Protein AF-A0A3D3AE43-F1 (afdb_monomer_lite)

Sequence (207 aa):
NKINQKSLEKYIFAGTAAGAISSILVGWLIFEKIKGFEGISEQIFQGSIMIFISMLLLYNIVIIQKQNKYSDNNAENNNIDYKLTSASLFLVPFLTVFREGMEIILFLLPIVYKSPFNVIIGALGGILISILIILLVYKTTIKLSINLLFSLLTLFLIIIGAIMFGEGIMKLLSPETSSLKTAGAMAYGIPLTFLFLKRETKKYIKN

pLDDT: mean 81.52, std 14.12, range [43.19, 96.19]

Structure (mmCIF, N/CA/C/O backbone):
data_AF-A0A3D3AE43-F1
#
_entry.id   AF-A0A3D3AE43-F1
#
loop_
_atom_site.group_PDB
_atom_site.id
_atom_site.type_symbol
_atom_site.label_atom_id
_atom_site.label_alt_id
_atom_site.label_comp_id
_atom_site.label_asym_id
_atom_site.label_entity_id
_atom_site.label_seq_id
_atom_site.pdbx_PDB_ins_code
_atom_site.Cartn_x
_atom_site.Cartn_y
_atom_site.Cartn_z
_atom_site.occupancy
_atom_site.B_iso_or_equiv
_atom_site.auth_seq_id
_atom_site.auth_comp_id
_atom_site.auth_asym_id
_atom_site.auth_atom_id
_atom_site.pdbx_PDB_model_num
ATOM 1 N N . ASN A 1 1 ? -27.824 -12.286 26.373 1.00 46.16 1 ASN A N 1
ATOM 2 C CA . ASN A 1 1 ? -27.813 -11.540 25.094 1.00 46.16 1 ASN A CA 1
ATOM 3 C C . ASN A 1 1 ? -26.587 -11.854 24.200 1.00 46.16 1 ASN A C 1
ATOM 5 O O . ASN A 1 1 ? -26.053 -10.956 23.571 1.00 46.16 1 ASN A O 1
ATOM 9 N N . LYS A 1 2 ? -26.126 -13.120 24.105 1.00 43.19 2 LYS A N 1
ATOM 10 C CA . LYS A 1 2 ? -24.961 -13.526 23.272 1.00 43.19 2 LYS A CA 1
ATOM 11 C C . LYS A 1 2 ? -25.339 -14.017 21.860 1.00 43.19 2 LYS A C 1
ATOM 13 O O . LYS A 1 2 ? -24.503 -14.046 20.967 1.00 43.19 2 LYS A O 1
ATOM 18 N N . ILE A 1 3 ? -26.605 -14.387 21.650 1.00 47.06 3 ILE A N 1
ATOM 19 C CA . ILE A 1 3 ? -27.105 -14.960 20.386 1.00 47.06 3 ILE A CA 1
ATOM 20 C C . ILE A 1 3 ? -27.217 -13.879 19.291 1.00 47.06 3 ILE A C 1
ATOM 22 O O . ILE A 1 3 ? -26.972 -14.162 18.124 1.00 47.06 3 ILE A O 1
ATOM 26 N N . ASN A 1 4 ? -27.479 -12.623 19.677 1.00 55.56 4 ASN A N 1
ATOM 27 C CA . ASN A 1 4 ? -27.596 -11.487 18.754 1.00 55.56 4 ASN A CA 1
ATOM 28 C C . ASN A 1 4 ? -26.238 -10.870 18.352 1.00 55.56 4 ASN A C 1
ATOM 30 O O . ASN A 1 4 ? -26.159 -10.140 17.378 1.00 55.56 4 ASN A O 1
ATOM 34 N N . GLN A 1 5 ? -25.152 -11.161 19.081 1.00 58.50 5 GLN A N 1
ATOM 35 C CA . GLN A 1 5 ? -23.798 -10.712 18.712 1.00 58.50 5 GLN A CA 1
ATOM 36 C C . GLN A 1 5 ? -23.188 -11.620 17.634 1.00 58.50 5 GLN A C 1
ATOM 38 O O . GLN A 1 5 ? -22.665 -11.125 16.640 1.00 58.50 5 GLN A O 1
ATOM 43 N N . LYS A 1 6 ? -23.377 -12.944 17.750 1.00 61.72 6 LYS A N 1
ATOM 44 C CA . LYS A 1 6 ? -22.943 -13.913 16.727 1.00 61.72 6 LYS A CA 1
ATOM 45 C C . LYS A 1 6 ? -23.597 -13.700 15.356 1.00 61.72 6 LYS A C 1
ATOM 47 O O . LYS A 1 6 ? -22.968 -13.957 14.332 1.00 61.72 6 LYS A O 1
ATOM 52 N N . SER A 1 7 ? -24.857 -13.260 15.311 1.00 63.34 7 SER A N 1
ATOM 53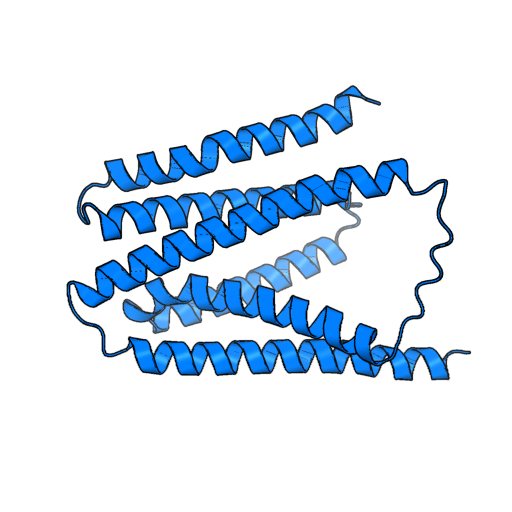 C CA . SER A 1 7 ? -25.542 -12.972 14.042 1.00 63.34 7 SER A CA 1
ATOM 54 C C . SER A 1 7 ? -24.962 -11.736 13.349 1.00 63.34 7 SER A C 1
ATOM 56 O O . SER A 1 7 ? -24.857 -11.725 12.125 1.00 63.34 7 SER A O 1
ATOM 58 N N . LEU A 1 8 ? -24.531 -10.730 14.117 1.00 71.62 8 LEU A N 1
ATOM 59 C CA . LEU A 1 8 ? -23.904 -9.508 13.611 1.00 71.62 8 LEU A CA 1
ATOM 60 C C . LEU A 1 8 ? -22.453 -9.746 13.160 1.00 71.62 8 LEU A C 1
ATOM 62 O O . LEU A 1 8 ? -22.056 -9.253 12.106 1.00 71.62 8 LEU A O 1
ATOM 66 N N . GLU A 1 9 ? -21.698 -10.581 13.881 1.00 81.38 9 GLU A N 1
ATOM 67 C CA . GLU A 1 9 ? -20.343 -11.018 13.497 1.00 81.38 9 GLU A CA 1
ATOM 68 C C . GLU A 1 9 ? -20.311 -11.713 12.128 1.00 81.38 9 GLU A C 1
ATOM 70 O O . GLU A 1 9 ? -19.365 -11.537 11.358 1.00 81.38 9 GLU A O 1
ATOM 75 N N . LYS A 1 10 ? -21.372 -12.454 11.778 1.00 86.00 10 LYS A N 1
ATOM 76 C CA . LYS A 1 10 ? -21.485 -13.114 10.470 1.00 86.00 10 LYS A CA 1
ATOM 77 C C . LYS A 1 10 ? -21.447 -12.115 9.311 1.00 86.00 10 LYS A C 1
ATOM 79 O O . LYS A 1 10 ? -20.844 -12.423 8.287 1.00 86.00 10 LYS A O 1
ATOM 84 N N . TYR A 1 11 ? -22.049 -10.932 9.460 1.00 86.88 11 TYR A N 1
ATOM 85 C CA . TYR A 1 11 ? -22.024 -9.895 8.419 1.00 86.88 11 TYR A CA 1
ATOM 86 C C . TYR A 1 11 ? -20.632 -9.293 8.248 1.00 86.88 11 TYR A C 1
ATOM 88 O O . TYR A 1 11 ? -20.224 -9.032 7.118 1.00 86.88 11 TYR A O 1
ATOM 96 N N . ILE A 1 12 ? -19.883 -9.152 9.344 1.00 89.50 12 ILE A N 1
ATOM 97 C CA . ILE A 1 12 ? -18.497 -8.682 9.304 1.00 89.50 12 ILE A CA 1
ATOM 98 C C . ILE A 1 12 ? -17.630 -9.697 8.556 1.00 89.50 12 ILE A C 1
ATOM 100 O O . ILE A 1 12 ? -16.937 -9.336 7.608 1.00 89.50 12 ILE A O 1
ATOM 104 N N . PHE A 1 13 ? -17.713 -10.980 8.928 1.00 91.62 13 PHE A N 1
ATOM 105 C CA . PHE A 1 13 ? -16.945 -12.037 8.268 1.00 91.62 13 PHE A CA 1
ATOM 106 C C . PHE A 1 13 ? -17.332 -12.199 6.793 1.00 91.62 13 PHE A C 1
ATOM 108 O O . PHE A 1 13 ? -16.461 -12.344 5.937 1.00 91.62 13 PHE A O 1
ATOM 115 N N . ALA A 1 14 ? -18.629 -12.118 6.481 1.00 93.06 14 ALA A N 1
ATOM 116 C CA . ALA A 1 14 ? -19.115 -12.147 5.107 1.00 93.06 14 ALA A CA 1
ATOM 117 C C . ALA A 1 14 ? -18.585 -10.962 4.286 1.00 93.06 14 ALA A C 1
ATOM 119 O O . ALA A 1 14 ? -18.158 -11.166 3.153 1.00 93.06 14 ALA A O 1
ATOM 120 N N . GLY A 1 15 ? -18.563 -9.750 4.853 1.00 92.31 15 GLY A N 1
ATOM 121 C CA . GLY A 1 15 ? -18.003 -8.562 4.205 1.00 92.31 15 GLY A CA 1
ATOM 122 C C . GLY A 1 15 ? -16.511 -8.715 3.921 1.00 92.31 15 GLY A C 1
ATOM 123 O O . GLY A 1 15 ? -16.078 -8.523 2.787 1.00 92.31 15 GLY A O 1
ATOM 124 N N . THR A 1 16 ? -15.739 -9.153 4.918 1.00 94.44 16 THR A N 1
ATOM 125 C CA . THR A 1 16 ? -14.302 -9.439 4.785 1.00 94.44 16 THR A CA 1
ATOM 126 C C . THR A 1 16 ? -14.026 -10.469 3.689 1.00 94.44 16 THR A C 1
ATOM 128 O O . THR A 1 16 ? -13.212 -10.220 2.800 1.00 94.44 16 THR A O 1
ATOM 131 N N . ALA A 1 17 ? -14.718 -11.613 3.713 1.00 94.88 17 ALA A N 1
ATOM 132 C CA . ALA A 1 17 ? -14.530 -12.673 2.724 1.00 94.88 17 ALA A CA 1
ATOM 133 C C . ALA A 1 17 ? -14.915 -12.208 1.312 1.00 94.88 17 ALA A C 1
ATOM 135 O O . ALA A 1 17 ? -14.168 -12.438 0.361 1.00 94.88 17 ALA A O 1
ATOM 136 N N . ALA A 1 18 ? -16.041 -11.500 1.176 1.00 96.00 18 ALA A N 1
ATOM 137 C CA . ALA A 1 18 ? -16.478 -10.948 -0.100 1.00 96.00 18 ALA A CA 1
ATOM 138 C C . ALA A 1 18 ? -15.476 -9.927 -0.661 1.00 96.00 18 ALA A C 1
ATOM 140 O O . ALA A 1 18 ? -15.207 -9.960 -1.857 1.00 96.00 18 ALA A O 1
ATOM 141 N N . GLY A 1 19 ? -14.893 -9.066 0.183 1.00 95.75 19 GLY A N 1
ATOM 142 C CA . GLY A 1 19 ? -13.885 -8.079 -0.223 1.00 95.75 19 GLY A CA 1
ATOM 143 C C . GLY A 1 19 ? -12.566 -8.721 -0.665 1.00 95.75 19 GLY A C 1
ATOM 144 O O . GLY A 1 19 ? -11.953 -8.301 -1.648 1.00 95.75 19 GLY A O 1
ATOM 145 N N . ALA A 1 20 ? -12.145 -9.786 0.020 1.00 95.19 20 ALA A N 1
ATOM 146 C CA . ALA A 1 20 ? -10.958 -10.546 -0.362 1.00 95.19 20 ALA A CA 1
ATOM 147 C C . ALA A 1 20 ? -11.158 -11.247 -1.717 1.00 95.19 20 ALA A C 1
ATOM 149 O O . ALA A 1 20 ? -10.328 -11.120 -2.612 1.00 95.19 20 ALA A O 1
ATOM 150 N N . ILE A 1 21 ? -12.292 -11.927 -1.907 1.00 96.19 21 ILE A N 1
ATOM 151 C CA . ILE A 1 21 ? -12.601 -12.609 -3.171 1.00 96.19 21 ILE A CA 1
ATOM 152 C C . ILE A 1 21 ? -12.734 -11.597 -4.315 1.00 96.19 21 ILE A C 1
ATOM 154 O O . ILE A 1 21 ? -12.163 -11.804 -5.384 1.00 96.19 21 ILE A O 1
ATOM 158 N N . SER A 1 22 ? -13.451 -10.490 -4.102 1.00 95.88 22 SER A N 1
ATOM 159 C CA . SER A 1 22 ? -13.658 -9.482 -5.145 1.00 95.88 22 SER A CA 1
ATOM 160 C C . SER A 1 22 ? -12.357 -8.798 -5.559 1.00 95.88 22 SER A C 1
ATOM 162 O O . SER A 1 22 ? -12.147 -8.603 -6.754 1.00 95.88 22 SER A O 1
ATOM 164 N N . SER A 1 23 ? -11.459 -8.486 -4.619 1.00 95.38 23 SER A N 1
ATOM 165 C CA . SER A 1 23 ? -10.152 -7.907 -4.959 1.00 95.38 23 SER A CA 1
ATOM 166 C C . SER A 1 23 ? -9.319 -8.868 -5.809 1.00 95.38 23 SER A C 1
ATOM 168 O O . SER A 1 23 ? -8.836 -8.461 -6.862 1.00 95.38 23 SER A O 1
ATOM 170 N N . ILE A 1 24 ? -9.238 -10.154 -5.445 1.00 92.50 24 ILE A N 1
ATOM 171 C CA . ILE A 1 24 ? -8.529 -11.176 -6.238 1.00 92.50 24 ILE A CA 1
ATOM 172 C C . ILE A 1 24 ? -9.122 -11.297 -7.647 1.00 92.50 24 ILE A C 1
ATOM 174 O O . ILE A 1 24 ? -8.374 -11.307 -8.625 1.00 92.50 24 ILE A O 1
ATOM 178 N N . LEU A 1 25 ? -10.452 -11.354 -7.766 1.00 94.88 25 LEU A N 1
ATOM 179 C CA . LEU A 1 25 ? -11.133 -11.435 -9.061 1.00 94.88 25 LEU A CA 1
ATOM 180 C C . LEU A 1 25 ? -10.818 -10.225 -9.944 1.00 94.88 25 LEU A C 1
ATOM 182 O O . LEU A 1 25 ? -10.463 -10.388 -11.110 1.00 94.88 25 LEU A O 1
ATOM 186 N N . VAL A 1 26 ? -10.904 -9.013 -9.392 1.00 93.38 26 VAL A N 1
ATOM 187 C CA . VAL A 1 26 ? -10.575 -7.784 -10.124 1.00 93.38 26 VAL A CA 1
ATOM 188 C C . VAL A 1 26 ? -9.100 -7.773 -10.525 1.00 93.38 26 VAL A C 1
ATOM 190 O O . VAL A 1 26 ? -8.783 -7.449 -11.667 1.00 93.38 26 VAL A O 1
ATOM 193 N N . GLY A 1 27 ? -8.200 -8.179 -9.630 1.00 90.75 27 GLY A N 1
ATOM 194 C CA . GLY A 1 27 ? -6.775 -8.287 -9.925 1.00 90.75 27 GLY A CA 1
ATOM 195 C C . GLY A 1 27 ? -6.464 -9.250 -11.061 1.00 90.75 27 GLY A C 1
ATOM 196 O O . GLY A 1 27 ? -5.678 -8.918 -11.948 1.00 90.75 27 GLY A O 1
ATOM 197 N N . TRP A 1 28 ? -7.119 -10.410 -11.079 1.00 88.75 28 TRP A N 1
ATOM 198 C CA . TRP A 1 28 ? -6.984 -11.372 -12.167 1.00 88.75 28 TRP A CA 1
ATOM 199 C C . TRP A 1 28 ? -7.471 -10.793 -13.504 1.00 88.75 28 TRP A C 1
ATOM 201 O O . TRP A 1 28 ? -6.733 -10.852 -14.487 1.00 88.75 28 TRP A O 1
ATOM 211 N N . LEU A 1 29 ? -8.640 -10.142 -13.529 1.00 91.12 29 LEU A N 1
ATOM 212 C CA . LEU A 1 29 ? -9.170 -9.483 -14.732 1.00 91.12 29 LEU A CA 1
ATOM 213 C C . LEU A 1 29 ? -8.243 -8.380 -15.259 1.00 91.12 29 LEU A C 1
ATOM 215 O O . LEU A 1 29 ? -8.054 -8.245 -16.467 1.00 91.12 29 LEU A O 1
ATOM 219 N N . ILE A 1 30 ? -7.667 -7.582 -14.358 1.00 88.38 30 ILE A N 1
ATOM 220 C CA . ILE A 1 30 ? -6.688 -6.545 -14.697 1.00 88.38 30 ILE A CA 1
ATOM 221 C C . ILE A 1 30 ? -5.444 -7.193 -15.314 1.00 88.38 30 ILE A C 1
ATOM 223 O O . ILE A 1 30 ? -5.003 -6.782 -16.388 1.00 88.38 30 ILE A O 1
ATOM 227 N N . PHE A 1 31 ? -4.912 -8.237 -14.677 1.00 85.19 31 PHE A N 1
ATOM 228 C CA . PHE A 1 31 ? -3.716 -8.931 -15.141 1.00 85.19 31 PHE A CA 1
ATOM 229 C C . PHE A 1 31 ? -3.890 -9.529 -16.540 1.00 85.19 31 PHE A C 1
ATOM 231 O O . PHE A 1 31 ? -3.011 -9.353 -17.380 1.00 85.19 31 PHE A O 1
ATOM 238 N N . GLU A 1 32 ? -5.024 -10.173 -16.830 1.00 85.88 32 GLU A N 1
ATOM 239 C CA . GLU A 1 32 ? -5.284 -10.722 -18.168 1.00 85.88 32 GLU A CA 1
ATOM 240 C C . GLU A 1 32 ? -5.276 -9.656 -19.263 1.00 85.88 32 GLU A C 1
ATOM 242 O O . GLU A 1 32 ? -4.730 -9.894 -20.337 1.00 85.88 32 GLU A O 1
ATOM 247 N N . LYS A 1 33 ? -5.809 -8.462 -18.981 1.00 84.44 33 LYS A N 1
ATOM 248 C CA . LYS A 1 33 ? -5.816 -7.359 -19.951 1.00 84.44 33 LYS A CA 1
ATOM 249 C C . LYS A 1 33 ? -4.428 -6.784 -20.224 1.00 84.44 33 LYS A C 1
ATOM 251 O O . LYS A 1 33 ? -4.187 -6.293 -21.321 1.00 84.44 33 LYS A O 1
ATOM 256 N N . ILE A 1 34 ? -3.534 -6.819 -19.239 1.00 80.06 34 ILE A N 1
ATOM 257 C CA . ILE A 1 34 ? -2.224 -6.150 -19.307 1.00 80.06 34 ILE A CA 1
ATOM 258 C C . ILE A 1 34 ? -1.135 -7.059 -19.873 1.00 80.06 34 ILE A C 1
ATOM 260 O O . ILE A 1 34 ? -0.160 -6.558 -20.423 1.00 80.06 34 ILE A O 1
ATOM 264 N N . LYS A 1 35 ? -1.292 -8.387 -19.792 1.00 77.38 35 LYS A N 1
ATOM 265 C CA . LYS A 1 35 ? -0.311 -9.358 -20.314 1.00 77.38 35 LYS A CA 1
ATOM 266 C C . LYS A 1 35 ? 0.088 -9.147 -21.780 1.00 77.38 35 LYS A C 1
ATOM 268 O O . LYS A 1 35 ? 1.143 -9.624 -22.165 1.00 77.38 35 LYS A O 1
ATOM 273 N N . GLY A 1 36 ? -0.748 -8.487 -22.583 1.00 74.94 36 GLY A N 1
ATOM 274 C CA . GLY A 1 36 ? -0.472 -8.212 -23.995 1.00 74.94 36 GLY A CA 1
ATOM 275 C C . GLY A 1 36 ? 0.284 -6.907 -24.274 1.00 74.94 36 GLY A C 1
ATOM 276 O O . GLY A 1 36 ? 0.449 -6.560 -25.440 1.00 74.94 36 GLY A O 1
ATOM 277 N N . PHE A 1 37 ? 0.683 -6.141 -23.253 1.00 80.94 37 PHE A N 1
ATOM 278 C CA . PHE A 1 37 ? 1.415 -4.887 -23.451 1.00 80.94 37 PHE A CA 1
ATOM 279 C C . PHE A 1 37 ? 2.915 -5.133 -23.564 1.00 80.94 37 PHE A C 1
ATOM 281 O O . PHE A 1 37 ? 3.546 -5.521 -22.592 1.00 80.94 37 PHE A O 1
ATOM 288 N N . GLU A 1 38 ? 3.500 -4.808 -24.716 1.00 80.19 38 GLU A N 1
ATOM 289 C CA . GLU A 1 38 ? 4.940 -4.928 -24.950 1.00 80.19 38 GLU A CA 1
ATOM 290 C C . GLU A 1 38 ? 5.587 -3.569 -25.272 1.00 80.19 38 GLU A C 1
ATOM 292 O O . GLU A 1 38 ? 4.956 -2.639 -25.789 1.00 80.19 38 GLU A O 1
ATOM 297 N N . GLY A 1 39 ? 6.877 -3.443 -24.951 1.00 82.94 39 GLY A N 1
ATOM 298 C CA . GLY A 1 39 ? 7.701 -2.292 -25.321 1.00 82.94 39 GLY A CA 1
ATOM 299 C C . 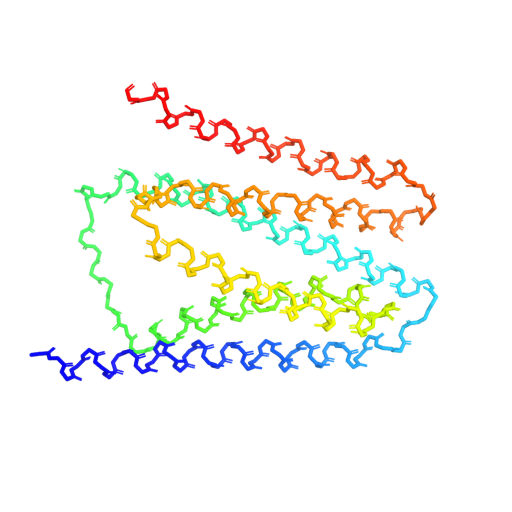GLY A 1 39 ? 7.328 -1.003 -24.581 1.00 82.94 39 GLY A C 1
ATOM 300 O O . GLY A 1 39 ? 7.289 -0.951 -23.354 1.00 82.94 39 GLY A O 1
ATOM 301 N N . ILE A 1 40 ? 7.091 0.078 -25.327 1.00 84.75 40 ILE A N 1
ATOM 302 C CA . ILE A 1 40 ? 6.853 1.419 -24.760 1.00 84.75 40 ILE A CA 1
ATOM 303 C C . ILE A 1 40 ? 5.518 1.477 -23.999 1.00 84.75 40 ILE A C 1
ATOM 305 O O . ILE A 1 40 ? 5.426 2.121 -22.954 1.00 84.75 40 ILE A O 1
ATOM 309 N N . SER A 1 41 ? 4.491 0.772 -24.488 1.00 86.19 41 SER A N 1
ATOM 310 C CA . SER A 1 41 ? 3.173 0.729 -23.840 1.00 86.19 41 SER A CA 1
ATOM 311 C C . SER A 1 41 ? 3.253 0.114 -22.440 1.00 86.19 41 SER A C 1
ATOM 313 O O . SER A 1 41 ? 2.653 0.640 -21.502 1.00 86.19 41 SER A O 1
ATOM 315 N N . GLU A 1 42 ? 4.071 -0.928 -22.280 1.00 85.25 42 GLU A N 1
ATOM 316 C CA . GLU A 1 42 ? 4.349 -1.559 -20.990 1.00 85.25 42 GLU A CA 1
ATOM 317 C C . GLU A 1 42 ? 4.996 -0.570 -20.008 1.00 85.25 42 GLU A C 1
ATOM 319 O O . GLU A 1 42 ? 4.557 -0.442 -18.864 1.00 85.25 42 GLU A O 1
ATOM 324 N N . GLN A 1 43 ? 6.022 0.163 -20.456 1.00 87.38 43 GLN A N 1
ATOM 325 C CA . GLN A 1 43 ? 6.750 1.113 -19.610 1.00 87.38 43 GLN A CA 1
ATOM 326 C C . GLN A 1 43 ? 5.858 2.260 -19.135 1.00 87.38 43 GLN A C 1
ATOM 328 O O . GLN A 1 43 ? 5.861 2.577 -17.944 1.00 87.38 43 GLN A O 1
ATOM 333 N N . ILE A 1 44 ? 5.058 2.834 -20.040 1.00 89.88 44 ILE A N 1
ATOM 334 C CA . ILE A 1 44 ? 4.110 3.902 -19.708 1.00 89.88 44 ILE A CA 1
ATOM 335 C C . ILE A 1 44 ? 3.067 3.383 -18.721 1.00 89.88 44 ILE A C 1
ATOM 337 O O . ILE A 1 44 ? 2.836 4.019 -17.695 1.00 89.88 44 ILE A O 1
ATOM 341 N N . PHE A 1 45 ? 2.484 2.210 -18.980 1.00 89.12 45 PHE A N 1
ATOM 342 C CA . PHE A 1 45 ? 1.481 1.620 -18.099 1.00 89.12 45 PHE A CA 1
ATOM 343 C C . PHE A 1 45 ? 2.036 1.360 -16.691 1.00 89.12 45 PHE A C 1
ATOM 345 O O . PHE A 1 45 ? 1.436 1.772 -15.695 1.00 89.12 45 PHE A O 1
ATOM 352 N N . GLN A 1 46 ? 3.211 0.728 -16.599 1.00 89.25 46 GLN A N 1
ATOM 353 C CA . GLN A 1 46 ? 3.874 0.459 -15.323 1.00 89.25 46 GLN A CA 1
ATOM 354 C C . GLN A 1 46 ? 4.243 1.756 -14.594 1.00 89.25 46 GLN A C 1
ATOM 356 O O . GLN A 1 46 ? 4.032 1.862 -13.390 1.00 89.25 46 GLN A O 1
ATOM 361 N N . GLY A 1 47 ? 4.750 2.762 -15.310 1.00 91.44 47 GLY A N 1
ATOM 362 C CA . GLY A 1 47 ? 5.038 4.073 -14.735 1.00 91.44 47 GLY A CA 1
ATOM 363 C C . GLY A 1 47 ? 3.780 4.739 -14.177 1.00 91.44 47 GLY A C 1
ATOM 364 O O . GLY A 1 47 ? 3.749 5.139 -13.015 1.00 91.44 47 GLY A O 1
ATOM 365 N N . SER A 1 48 ? 2.706 4.791 -14.970 1.00 92.56 48 SER A N 1
ATOM 366 C CA . SER A 1 48 ? 1.432 5.399 -14.574 1.00 92.56 48 SER A CA 1
ATOM 367 C C . SER A 1 48 ? 0.805 4.719 -13.360 1.00 92.56 48 SER A C 1
ATOM 369 O O . SER A 1 48 ? 0.367 5.417 -12.445 1.00 92.56 48 SER A O 1
ATOM 371 N N . ILE A 1 49 ? 0.788 3.381 -13.303 1.00 92.56 49 ILE A N 1
ATOM 372 C CA . ILE A 1 49 ? 0.199 2.684 -12.154 1.00 92.56 49 ILE A CA 1
ATOM 373 C C . ILE A 1 49 ? 1.023 2.897 -10.878 1.00 92.56 49 ILE A C 1
ATOM 375 O O . ILE A 1 49 ? 0.448 3.100 -9.813 1.00 92.56 49 ILE A O 1
ATOM 379 N N . MET A 1 50 ? 2.356 2.946 -10.973 1.00 93.19 50 MET A N 1
ATOM 380 C CA . MET A 1 50 ? 3.225 3.222 -9.822 1.00 93.19 50 MET A CA 1
ATOM 381 C C . MET A 1 50 ? 3.012 4.636 -9.267 1.00 93.19 50 MET A C 1
ATOM 383 O O . MET A 1 50 ? 2.912 4.811 -8.051 1.00 93.19 50 MET A O 1
ATOM 387 N N . ILE A 1 51 ? 2.854 5.636 -10.143 1.00 94.75 51 ILE A N 1
ATOM 388 C CA . ILE A 1 51 ? 2.486 6.998 -9.730 1.00 94.75 51 ILE A CA 1
ATOM 389 C C . ILE A 1 51 ? 1.098 7.014 -9.089 1.00 94.75 51 ILE A C 1
ATOM 391 O O . ILE A 1 51 ? 0.934 7.569 -8.002 1.00 94.75 51 ILE A O 1
ATOM 395 N N . PHE A 1 52 ? 0.111 6.365 -9.707 1.00 94.88 52 PHE A N 1
ATOM 396 C CA . PHE A 1 52 ? -1.244 6.289 -9.166 1.00 94.88 52 PHE A CA 1
ATOM 397 C C . PHE A 1 52 ? -1.267 5.685 -7.753 1.00 94.88 52 PHE A C 1
ATOM 399 O O . PHE A 1 52 ? -1.844 6.276 -6.840 1.00 94.88 52 PHE A O 1
ATOM 406 N N . ILE A 1 53 ? -0.572 4.563 -7.542 1.00 94.00 53 ILE A N 1
ATOM 407 C CA . ILE A 1 53 ? -0.462 3.915 -6.228 1.00 94.00 53 ILE A CA 1
ATOM 408 C C . IL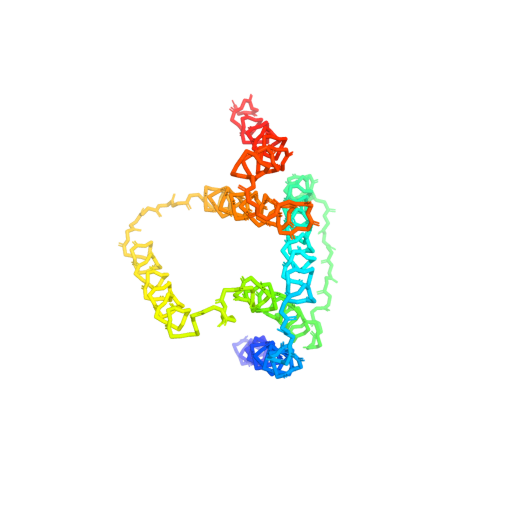E A 1 53 ? 0.232 4.832 -5.230 1.00 94.00 53 ILE A C 1
ATOM 410 O O . ILE A 1 53 ? -0.256 4.989 -4.116 1.00 94.00 53 ILE A O 1
ATOM 414 N N . SER A 1 54 ? 1.339 5.477 -5.607 1.00 94.44 54 SER A N 1
ATOM 415 C CA . SER A 1 54 ? 2.027 6.398 -4.697 1.00 94.44 54 SER A CA 1
ATOM 416 C C . SER A 1 54 ? 1.116 7.543 -4.233 1.00 94.44 54 SER A C 1
ATOM 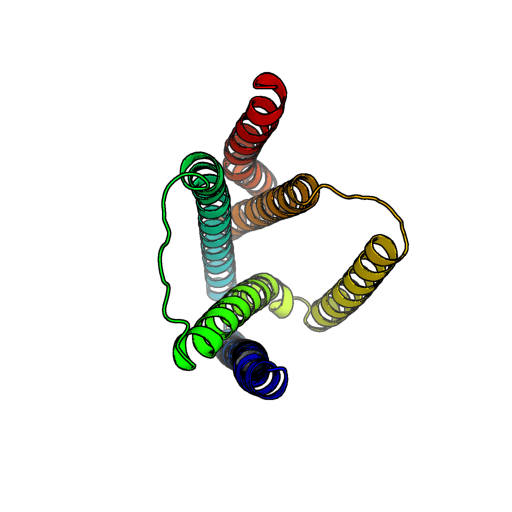418 O O . SER A 1 54 ? 1.148 7.931 -3.067 1.00 94.44 54 SER A O 1
ATOM 420 N N . MET A 1 55 ? 0.229 8.030 -5.104 1.00 94.19 55 MET A N 1
ATOM 421 C CA . MET A 1 55 ? -0.743 9.067 -4.766 1.00 94.19 55 MET A CA 1
ATOM 422 C C . MET A 1 55 ? -1.877 8.538 -3.875 1.00 94.19 55 MET A C 1
ATOM 424 O O . MET A 1 55 ? -2.343 9.241 -2.978 1.00 94.19 55 MET A O 1
ATOM 428 N N . LEU A 1 56 ? -2.288 7.285 -4.075 1.00 94.06 56 LEU A N 1
ATOM 429 C CA . LEU A 1 56 ? -3.252 6.594 -3.219 1.00 94.06 56 LEU A CA 1
ATOM 430 C C . LEU A 1 56 ? -2.677 6.385 -1.804 1.00 94.06 56 LEU A C 1
ATOM 432 O O . LEU A 1 56 ? -3.324 6.715 -0.809 1.00 94.06 56 LEU A O 1
ATOM 436 N N . LEU A 1 57 ? -1.413 5.966 -1.700 1.00 93.25 57 LEU A N 1
ATOM 437 C CA . LEU A 1 57 ? -0.702 5.852 -0.423 1.00 93.25 57 LEU A CA 1
ATOM 438 C C . LEU A 1 57 ? -0.583 7.210 0.277 1.00 93.25 57 LEU A C 1
ATOM 440 O O . LEU A 1 57 ? -0.842 7.309 1.478 1.00 93.25 57 LEU A O 1
ATOM 444 N N . LEU A 1 58 ? -0.257 8.273 -0.467 1.00 92.88 58 LEU A N 1
ATOM 445 C CA . LEU A 1 58 ? -0.245 9.642 0.051 1.00 92.88 58 LEU A CA 1
ATOM 446 C C . LEU A 1 58 ? -1.605 10.016 0.650 1.00 92.88 58 LEU A C 1
ATOM 448 O O . LEU A 1 58 ? -1.665 10.540 1.764 1.00 92.88 58 LEU A O 1
ATOM 452 N N . TYR A 1 59 ? -2.693 9.723 -0.061 1.00 92.38 59 TYR A N 1
ATOM 453 C CA . TYR A 1 59 ? -4.050 9.965 0.417 1.00 92.38 59 TYR A CA 1
ATOM 454 C C . TYR A 1 59 ? -4.340 9.225 1.733 1.00 92.38 59 TYR A C 1
ATOM 456 O O . TYR A 1 59 ? -4.799 9.851 2.695 1.00 92.38 59 TYR A O 1
ATOM 464 N N . ASN A 1 60 ? -3.994 7.937 1.825 1.00 90.06 60 ASN A N 1
ATOM 465 C CA . ASN A 1 60 ? -4.153 7.145 3.049 1.00 90.06 60 ASN A CA 1
ATOM 466 C C . ASN A 1 60 ? -3.357 7.743 4.220 1.00 90.06 60 ASN A C 1
ATOM 468 O O . ASN A 1 60 ? -3.889 7.912 5.322 1.00 90.06 60 ASN A O 1
ATOM 472 N N . ILE A 1 61 ? -2.108 8.147 3.974 1.00 89.25 61 ILE A N 1
ATOM 473 C CA . ILE A 1 61 ? -1.251 8.785 4.978 1.00 89.25 61 ILE A CA 1
ATOM 474 C C . ILE A 1 61 ? -1.884 10.091 5.488 1.00 89.25 61 ILE A C 1
ATOM 476 O O . ILE A 1 61 ? -1.956 10.310 6.702 1.00 89.25 61 ILE A O 1
ATOM 480 N N . VAL A 1 62 ? -2.387 10.948 4.595 1.00 87.38 62 VAL A N 1
ATOM 481 C CA . VAL A 1 62 ? -3.036 12.220 4.963 1.00 87.38 62 VAL A CA 1
ATOM 482 C C . VAL A 1 62 ? -4.305 11.981 5.786 1.00 87.38 62 VAL A C 1
ATOM 484 O O . VAL A 1 62 ? -4.540 12.670 6.784 1.00 87.38 62 VAL A O 1
ATOM 487 N N . ILE A 1 63 ? -5.111 10.981 5.425 1.00 83.81 63 ILE A N 1
ATOM 488 C CA . ILE A 1 63 ? -6.324 10.634 6.171 1.00 83.81 63 ILE A CA 1
ATOM 489 C C . ILE A 1 63 ? -6.003 10.183 7.594 1.00 83.81 63 ILE A C 1
ATOM 491 O O . ILE A 1 63 ? -6.612 10.691 8.539 1.00 83.81 63 ILE A O 1
ATOM 495 N N . ILE A 1 64 ? -5.026 9.291 7.767 1.00 80.38 64 ILE A N 1
ATOM 496 C CA . ILE A 1 64 ? -4.603 8.810 9.091 1.00 80.38 64 ILE A CA 1
ATOM 497 C C . ILE A 1 64 ? -4.167 9.990 9.973 1.00 80.38 64 ILE A C 1
ATOM 499 O O . ILE A 1 64 ? -4.481 10.056 11.164 1.00 80.38 64 ILE A O 1
ATOM 503 N N . GLN A 1 65 ? -3.476 10.972 9.393 1.00 75.56 65 GLN A N 1
ATOM 504 C CA . GLN A 1 65 ? -3.060 12.174 10.116 1.00 75.56 65 GLN A CA 1
ATOM 505 C C . GLN A 1 65 ? -4.234 13.079 10.512 1.00 75.56 65 GLN A C 1
ATOM 507 O O . GLN A 1 65 ? -4.181 13.709 11.571 1.00 75.56 65 GLN A O 1
ATOM 512 N N . LYS A 1 66 ? -5.287 13.151 9.689 1.00 72.50 66 LYS A N 1
ATOM 513 C CA . LYS A 1 66 ? -6.485 13.945 9.980 1.00 72.50 66 LYS A CA 1
ATOM 514 C C . LYS A 1 66 ? -7.333 13.303 11.080 1.00 72.50 66 LYS A C 1
ATOM 516 O O . LYS A 1 66 ? -7.756 14.012 11.987 1.00 72.50 66 LYS A O 1
ATOM 521 N N . GLN A 1 67 ? -7.534 11.985 11.047 1.00 66.38 67 GLN A N 1
ATOM 522 C CA . GLN A 1 67 ? -8.388 11.269 12.008 1.00 66.38 67 GLN A CA 1
ATOM 523 C C . GLN A 1 67 ? -7.860 11.335 13.451 1.00 66.38 67 GLN A C 1
ATOM 525 O O . GLN A 1 67 ? -8.642 11.520 14.382 1.00 66.38 67 GLN A O 1
ATOM 530 N N . ASN A 1 68 ? -6.536 11.321 13.642 1.00 57.19 68 ASN A N 1
ATOM 531 C CA . ASN A 1 68 ? -5.928 11.435 14.975 1.00 57.19 68 ASN A CA 1
ATOM 532 C C . ASN A 1 68 ? -6.229 12.776 15.682 1.00 57.19 68 ASN A C 1
ATOM 534 O O . ASN A 1 68 ? -6.142 12.847 16.901 1.00 57.19 68 ASN A O 1
ATOM 538 N N . LYS A 1 69 ? -6.595 13.840 14.947 1.00 51.16 69 LYS A N 1
ATOM 539 C CA . LYS A 1 69 ? -6.976 15.139 15.537 1.00 51.16 69 LYS A CA 1
ATOM 540 C C . LYS A 1 69 ? -8.422 15.187 16.040 1.00 51.16 69 LYS A C 1
ATOM 542 O O . LYS A 1 69 ? -8.738 16.041 16.858 1.00 51.16 69 LYS A O 1
ATOM 547 N N . TYR A 1 70 ? -9.294 14.313 15.537 1.00 47.88 70 TYR A N 1
ATOM 548 C CA . TYR A 1 70 ? -10.717 14.304 15.894 1.00 47.88 70 TYR A CA 1
ATOM 549 C C . TYR A 1 70 ? -11.035 13.356 17.051 1.00 47.88 70 TYR A C 1
ATOM 551 O O . TYR A 1 70 ? -12.026 13.574 17.739 1.00 47.88 70 TYR A O 1
ATOM 559 N N . SER A 1 71 ? -10.200 12.340 17.295 1.00 48.28 71 SER A N 1
ATOM 560 C CA . SER A 1 71 ? -10.409 11.413 18.414 1.00 48.28 71 SER A CA 1
ATOM 561 C C . SER A 1 71 ? -10.116 12.041 19.782 1.00 48.28 71 SER A C 1
ATOM 563 O O . SER A 1 71 ? -10.722 11.629 20.762 1.00 48.28 71 SER A O 1
ATOM 565 N N . ASP A 1 72 ? -9.226 13.037 19.844 1.00 47.84 72 ASP A N 1
ATOM 566 C CA . ASP A 1 72 ? -8.795 13.673 21.102 1.00 47.84 72 ASP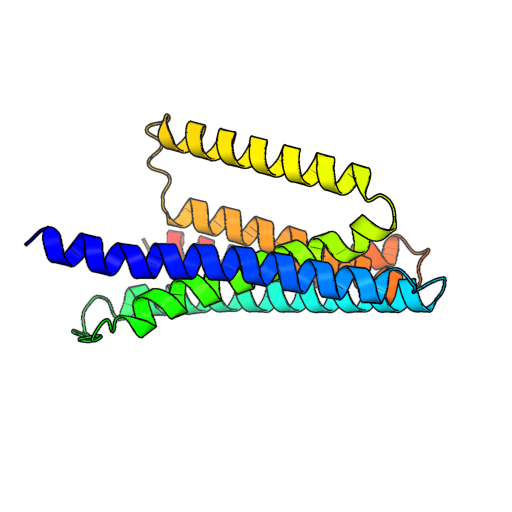 A CA 1
ATOM 567 C C . ASP A 1 72 ? -9.766 14.779 21.569 1.00 47.84 72 ASP A C 1
ATOM 569 O O . ASP A 1 72 ? -9.956 14.984 22.758 1.00 47.84 72 ASP A O 1
ATOM 573 N N . ASN A 1 73 ? -10.442 15.466 20.634 1.00 47.19 73 ASN A N 1
ATOM 574 C CA . ASN A 1 73 ? -11.348 16.585 20.948 1.00 47.19 73 ASN A CA 1
ATOM 575 C C . ASN A 1 73 ? -12.829 16.186 21.104 1.00 47.19 73 ASN A C 1
ATOM 577 O O . ASN A 1 73 ? -13.617 16.984 21.600 1.00 47.19 73 ASN A O 1
ATOM 581 N N . ASN A 1 74 ? -13.235 14.993 20.652 1.00 45.84 74 ASN A N 1
ATOM 582 C CA . ASN A 1 74 ? -14.647 14.575 20.643 1.00 45.84 74 ASN A CA 1
ATOM 583 C C . ASN A 1 74 ? -14.983 13.474 21.658 1.00 45.84 74 ASN A C 1
ATOM 585 O O . ASN A 1 74 ? -16.156 13.116 21.775 1.00 45.84 74 ASN A O 1
ATOM 589 N N . ALA A 1 75 ? -13.995 12.946 22.390 1.00 47.94 75 ALA A N 1
ATOM 590 C CA . ALA A 1 75 ? -14.234 11.952 23.438 1.00 47.94 75 ALA A CA 1
ATOM 591 C C . ALA A 1 75 ? -15.113 12.496 24.582 1.00 47.94 75 ALA A C 1
ATOM 593 O O . ALA A 1 75 ? -15.751 11.714 25.279 1.00 47.94 75 ALA A O 1
ATOM 594 N N . GLU A 1 76 ? -15.202 13.820 24.738 1.00 48.88 76 GLU A N 1
ATOM 595 C CA . GLU A 1 76 ? -16.001 14.446 25.794 1.00 48.88 76 GLU A CA 1
ATOM 596 C C . GLU A 1 76 ? -17.443 14.789 25.394 1.00 48.88 76 GLU A C 1
ATOM 598 O O . GLU A 1 76 ? -18.216 15.116 26.287 1.00 48.88 76 GLU A O 1
ATOM 603 N N . ASN A 1 77 ? -17.853 14.730 24.112 1.00 47.91 77 ASN A N 1
ATOM 604 C CA . ASN A 1 77 ? -19.083 15.452 23.746 1.00 47.91 77 ASN A CA 1
ATOM 605 C C . ASN A 1 77 ? -20.075 14.862 22.746 1.00 47.91 77 ASN A C 1
ATOM 607 O O . ASN A 1 77 ? -21.027 15.565 22.432 1.00 47.91 77 ASN A O 1
ATOM 611 N N . ASN A 1 78 ? -19.969 13.622 22.261 1.00 44.31 78 ASN A N 1
ATOM 612 C CA . ASN A 1 78 ? -21.034 13.123 21.382 1.00 44.31 78 ASN A CA 1
ATOM 613 C C . ASN A 1 78 ? -21.426 11.662 21.628 1.00 44.31 78 ASN A C 1
ATOM 615 O O . ASN A 1 78 ? -20.792 10.731 21.134 1.00 44.31 78 ASN A O 1
ATOM 619 N N . ASN A 1 79 ? -22.576 11.492 22.289 1.00 46.41 79 ASN A N 1
ATOM 620 C CA . ASN A 1 79 ? -23.460 10.339 22.127 1.00 46.41 79 ASN A CA 1
ATOM 621 C C . ASN A 1 79 ? -24.007 10.331 20.687 1.00 46.41 79 ASN A C 1
ATOM 623 O O . ASN A 1 79 ? -25.161 10.677 20.442 1.00 46.41 79 ASN A O 1
ATOM 627 N N . ILE A 1 80 ? -23.162 10.009 19.706 1.00 51.38 80 ILE A N 1
ATOM 628 C CA . ILE A 1 80 ? -23.628 9.733 18.346 1.00 51.38 80 ILE A CA 1
ATOM 629 C C . ILE A 1 80 ? -24.180 8.315 18.383 1.00 51.38 80 ILE A C 1
ATOM 631 O O . ILE A 1 80 ? -23.418 7.352 18.394 1.00 51.38 80 ILE A O 1
ATOM 635 N N . ASP A 1 81 ? -25.500 8.188 18.441 1.00 48.75 81 ASP A N 1
ATOM 636 C CA . ASP A 1 81 ? -26.188 6.903 18.377 1.00 48.75 81 ASP A CA 1
ATOM 637 C C . ASP A 1 81 ? -26.169 6.409 16.920 1.00 48.75 81 ASP A C 1
ATOM 639 O O . ASP A 1 81 ? -27.108 6.590 16.138 1.00 48.75 81 ASP A O 1
ATOM 643 N N . TYR A 1 82 ? -25.024 5.874 16.487 1.00 56.28 82 TYR A N 1
ATOM 644 C CA . TYR A 1 82 ? -24.906 5.248 15.177 1.00 56.28 82 TYR A CA 1
ATOM 645 C C . TYR A 1 82 ? -25.713 3.946 15.198 1.00 56.28 82 TYR A C 1
ATOM 647 O O . TYR A 1 82 ? -25.279 2.927 15.731 1.00 56.28 82 TYR A O 1
ATOM 655 N N . LYS A 1 83 ? -26.904 3.953 14.587 1.00 57.97 83 LYS A N 1
ATOM 656 C CA . LYS A 1 83 ? -27.656 2.720 14.316 1.00 57.97 83 LYS A CA 1
ATOM 657 C C . LYS A 1 83 ? -26.829 1.818 13.395 1.00 57.97 83 LYS A C 1
ATOM 659 O O . LYS A 1 83 ? -26.880 1.946 12.171 1.00 57.97 83 LYS A O 1
ATOM 664 N N . LEU A 1 84 ? -26.069 0.898 13.992 1.00 64.88 84 LEU A N 1
ATOM 665 C CA . LEU A 1 84 ? -25.361 -0.176 13.298 1.00 64.88 84 LEU A CA 1
ATOM 666 C C . LEU A 1 84 ? -26.393 -1.028 12.563 1.00 64.88 84 LEU A C 1
ATOM 668 O O . LEU A 1 84 ? -27.067 -1.874 13.145 1.00 64.88 84 LEU A O 1
ATOM 672 N N . THR A 1 85 ? -26.536 -0.774 11.269 1.00 78.00 85 THR A N 1
ATOM 673 C CA . THR A 1 85 ? -27.416 -1.551 10.402 1.00 78.00 85 THR A CA 1
ATOM 674 C C . 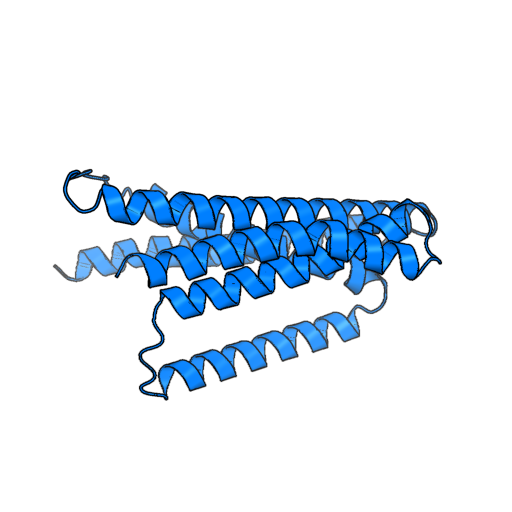THR A 1 85 ? -26.649 -2.785 9.931 1.00 78.00 85 THR A C 1
ATOM 676 O O . THR A 1 85 ? -25.433 -2.733 9.733 1.00 78.00 85 THR A O 1
ATOM 679 N N . SER A 1 86 ? -27.330 -3.906 9.689 1.00 75.62 86 SER A N 1
ATOM 680 C CA . SER A 1 86 ? -26.690 -5.105 9.119 1.00 75.62 86 SER A CA 1
ATOM 681 C C . SER A 1 86 ? -25.923 -4.793 7.821 1.00 75.62 86 SER A C 1
ATOM 683 O O . SER A 1 86 ? -24.864 -5.363 7.578 1.00 75.62 86 SER A O 1
ATOM 685 N N . ALA A 1 87 ? -26.396 -3.812 7.041 1.00 82.94 87 ALA A N 1
ATOM 686 C CA . ALA A 1 87 ? -25.713 -3.299 5.856 1.00 82.94 87 ALA A CA 1
ATOM 687 C C . ALA A 1 87 ? -24.378 -2.596 6.168 1.00 82.94 87 ALA A C 1
ATOM 689 O O . ALA A 1 87 ? -23.396 -2.855 5.481 1.00 82.94 87 ALA A O 1
ATOM 690 N N . SER A 1 88 ? -24.293 -1.751 7.206 1.00 84.88 88 SER A N 1
ATOM 691 C CA . SER A 1 88 ? -23.034 -1.078 7.569 1.00 84.88 88 SER A CA 1
ATOM 692 C C . SER A 1 88 ? -22.001 -2.063 8.119 1.00 84.88 88 SER A C 1
ATOM 694 O O . SER A 1 88 ? -20.815 -1.935 7.830 1.00 84.88 88 SER A O 1
ATOM 696 N N . LEU A 1 89 ? -22.459 -3.085 8.850 1.00 86.06 89 LEU A N 1
ATOM 697 C CA . LEU A 1 89 ? -21.605 -4.157 9.373 1.00 86.06 89 LEU A CA 1
ATOM 698 C C . LEU A 1 89 ? -21.024 -5.056 8.275 1.00 86.06 89 LEU A C 1
ATOM 700 O O . LEU A 1 89 ? -19.991 -5.676 8.496 1.00 86.06 89 LEU A O 1
ATOM 704 N N . PHE A 1 90 ? -21.656 -5.109 7.102 1.00 90.56 90 PHE A N 1
ATOM 705 C CA . PHE A 1 90 ? -21.118 -5.780 5.919 1.00 90.56 90 PHE A CA 1
ATOM 706 C C . PHE A 1 90 ? -20.258 -4.839 5.060 1.00 90.56 90 PHE A C 1
ATOM 708 O O . PHE A 1 90 ? -19.133 -5.178 4.698 1.00 90.56 90 PHE A O 1
ATOM 715 N N . LEU A 1 91 ? -20.769 -3.643 4.743 1.00 91.81 91 LEU A N 1
ATOM 716 C CA . LEU A 1 91 ? -20.149 -2.713 3.793 1.00 91.81 91 LEU A CA 1
ATOM 717 C C . LEU A 1 91 ? -18.809 -2.165 4.277 1.00 91.81 91 LEU A C 1
ATOM 719 O O . LEU A 1 91 ? -17.881 -2.062 3.482 1.00 91.81 91 LEU A O 1
ATOM 723 N N . VAL A 1 92 ? -18.691 -1.815 5.560 1.00 91.25 92 VAL A N 1
ATOM 724 C CA . VAL A 1 92 ? -17.446 -1.258 6.110 1.00 91.25 92 VAL A CA 1
ATOM 725 C C . VAL A 1 92 ? -16.278 -2.246 5.978 1.00 91.25 92 VAL A C 1
ATOM 727 O O . VAL A 1 92 ? -15.274 -1.873 5.365 1.00 91.25 92 VAL A O 1
ATOM 730 N N . PRO A 1 93 ? -16.368 -3.499 6.473 1.00 92.50 93 PRO A N 1
ATOM 731 C CA . PRO A 1 93 ? -15.290 -4.468 6.291 1.00 92.50 93 PRO A CA 1
ATOM 732 C C . PRO A 1 93 ? -15.098 -4.860 4.825 1.00 92.50 93 PRO A C 1
ATOM 734 O O . PRO A 1 93 ? -13.954 -4.976 4.397 1.00 92.50 93 PRO A O 1
ATOM 737 N N . PHE A 1 94 ? -16.172 -4.979 4.034 1.00 95.00 94 PHE A N 1
ATOM 738 C CA . PHE A 1 94 ? -16.065 -5.239 2.595 1.00 95.00 94 PHE A CA 1
ATOM 739 C C . PHE A 1 94 ? -15.219 -4.184 1.877 1.00 95.00 94 PHE A C 1
ATOM 741 O O . PHE A 1 94 ? -14.220 -4.527 1.251 1.00 95.00 94 PHE A O 1
ATOM 748 N N . LEU A 1 95 ? -15.584 -2.903 1.995 1.00 94.75 95 LEU A N 1
ATOM 749 C CA . LEU A 1 95 ? -14.881 -1.806 1.328 1.00 94.75 95 LEU A CA 1
ATOM 750 C C . LEU A 1 95 ? -13.450 -1.656 1.841 1.00 94.75 95 LEU A C 1
ATOM 752 O O . LEU A 1 95 ? -12.553 -1.349 1.061 1.00 94.75 95 LEU A O 1
ATOM 756 N N . THR A 1 96 ? -13.233 -1.896 3.136 1.00 93.25 96 THR A N 1
ATOM 757 C CA . THR A 1 96 ? -11.898 -1.831 3.737 1.00 93.25 96 THR A CA 1
ATOM 758 C C . THR A 1 96 ? -10.995 -2.917 3.163 1.00 93.25 96 THR A C 1
ATOM 760 O O . THR A 1 96 ? -9.942 -2.605 2.619 1.00 93.25 96 THR A O 1
ATOM 763 N N . VAL A 1 97 ? -11.417 -4.184 3.217 1.00 95.38 97 VAL A N 1
ATOM 764 C CA . VAL A 1 97 ? -10.616 -5.311 2.715 1.00 95.38 97 VAL A CA 1
ATOM 765 C C . VAL A 1 97 ? -10.447 -5.237 1.204 1.00 95.38 97 VAL A C 1
ATOM 767 O O . VAL A 1 97 ? -9.360 -5.504 0.705 1.00 95.38 97 VAL A O 1
ATOM 770 N N . PHE A 1 98 ? -11.487 -4.827 0.475 1.00 95.75 98 PHE A N 1
ATOM 771 C CA . PHE A 1 98 ? -11.394 -4.617 -0.963 1.00 95.75 98 PHE A CA 1
ATOM 772 C C . PHE A 1 98 ? -10.356 -3.546 -1.312 1.00 95.75 98 PHE A C 1
ATOM 774 O O . PHE A 1 98 ? -9.507 -3.800 -2.159 1.00 95.75 98 PHE A O 1
ATOM 781 N N . ARG A 1 99 ? -10.371 -2.379 -0.648 1.00 93.06 99 ARG A N 1
ATOM 782 C CA . ARG A 1 99 ? -9.384 -1.310 -0.884 1.00 93.06 99 ARG A CA 1
ATOM 783 C C . ARG A 1 99 ? -7.960 -1.794 -0.615 1.00 93.06 99 ARG A C 1
ATOM 785 O O . ARG A 1 99 ? -7.114 -1.659 -1.492 1.00 93.06 99 ARG A O 1
ATOM 792 N N . GLU A 1 100 ? -7.711 -2.380 0.555 1.00 92.56 100 GLU A N 1
ATOM 793 C CA . GLU A 1 100 ? -6.374 -2.874 0.919 1.00 92.56 100 GLU A CA 1
ATOM 794 C C . GLU A 1 100 ? -5.910 -3.988 -0.035 1.00 92.56 100 GLU A C 1
ATOM 796 O O . GLU A 1 100 ? -4.772 -3.990 -0.499 1.00 92.56 100 GLU A O 1
ATOM 801 N N . GLY A 1 101 ? -6.808 -4.907 -0.405 1.00 93.31 101 GLY A N 1
ATOM 802 C CA . GLY A 1 101 ? -6.526 -5.950 -1.390 1.00 93.31 101 GLY A CA 1
ATOM 803 C C . GLY A 1 101 ? -6.182 -5.375 -2.766 1.00 93.31 101 GLY A C 1
ATOM 804 O O . GLY A 1 101 ? -5.219 -5.813 -3.393 1.00 93.31 101 GLY A O 1
ATOM 805 N N . MET A 1 102 ? -6.919 -4.358 -3.218 1.00 93.75 102 MET A N 1
ATOM 806 C CA . MET A 1 102 ? -6.641 -3.660 -4.474 1.00 93.75 102 MET A CA 1
ATOM 807 C C . MET A 1 102 ? -5.292 -2.938 -4.442 1.00 93.75 102 MET A C 1
ATOM 809 O O . MET A 1 102 ? -4.550 -3.027 -5.415 1.00 93.75 102 MET A O 1
ATOM 813 N N . GLU A 1 103 ? -4.936 -2.272 -3.342 1.00 91.56 103 GLU A N 1
ATOM 814 C CA . GLU A 1 103 ? -3.618 -1.643 -3.185 1.00 91.56 103 GLU A CA 1
ATOM 815 C C . GLU A 1 103 ? -2.483 -2.668 -3.308 1.00 91.56 103 GLU A C 1
ATOM 817 O O . GLU A 1 103 ? -1.534 -2.436 -4.057 1.00 91.56 103 GLU A O 1
ATOM 822 N N . ILE A 1 104 ? -2.609 -3.829 -2.655 1.00 91.38 104 ILE A N 1
ATOM 823 C CA . ILE A 1 104 ? -1.623 -4.918 -2.742 1.00 91.38 104 ILE A CA 1
ATOM 824 C C . ILE A 1 104 ? -1.507 -5.426 -4.184 1.00 91.38 104 ILE A C 1
ATOM 826 O O . ILE A 1 104 ? -0.411 -5.518 -4.731 1.00 91.38 104 ILE A O 1
ATOM 830 N N . ILE A 1 105 ? -2.630 -5.734 -4.832 1.00 91.06 105 ILE A N 1
ATOM 831 C CA . ILE A 1 105 ? -2.647 -6.254 -6.205 1.00 91.06 105 ILE A CA 1
ATOM 832 C C . ILE A 1 105 ? -2.013 -5.261 -7.179 1.00 91.06 105 ILE A C 1
ATOM 834 O O . ILE A 1 105 ? -1.178 -5.646 -7.999 1.00 91.06 105 ILE A O 1
ATOM 838 N N . LEU A 1 106 ? -2.382 -3.983 -7.078 1.00 90.75 106 LEU A N 1
ATOM 839 C CA . LEU A 1 106 ? -1.828 -2.935 -7.925 1.00 90.75 106 LEU A CA 1
ATOM 840 C C . LEU A 1 106 ? -0.330 -2.738 -7.652 1.00 90.75 106 LEU A C 1
ATOM 842 O O . LEU A 1 106 ? 0.423 -2.539 -8.601 1.00 90.75 106 LEU A O 1
ATOM 846 N N . PHE A 1 107 ? 0.126 -2.866 -6.401 1.00 88.88 107 PHE A N 1
ATOM 847 C CA . PHE A 1 107 ? 1.547 -2.797 -6.036 1.00 88.88 107 PHE A CA 1
ATOM 848 C C . PHE A 1 107 ? 2.378 -3.918 -6.668 1.00 88.88 107 PHE A C 1
ATOM 850 O O . PHE A 1 107 ? 3.509 -3.697 -7.100 1.00 88.88 107 PHE A O 1
ATOM 857 N N . LEU A 1 108 ? 1.811 -5.122 -6.763 1.00 89.19 108 LEU A N 1
ATOM 858 C CA . LEU A 1 108 ? 2.475 -6.272 -7.373 1.00 89.19 108 LEU A CA 1
ATOM 859 C C . LEU A 1 108 ? 2.493 -6.192 -8.908 1.00 89.19 108 LEU A C 1
ATOM 861 O O . LEU A 1 108 ? 3.392 -6.748 -9.541 1.00 89.19 108 LEU A O 1
ATOM 865 N N . LEU A 1 109 ? 1.530 -5.498 -9.516 1.00 88.31 109 LEU A N 1
ATOM 866 C CA . LEU A 1 109 ? 1.280 -5.511 -10.958 1.00 88.31 109 LEU A CA 1
ATOM 867 C C . LEU A 1 109 ? 2.510 -5.159 -11.830 1.00 88.31 109 LEU A C 1
ATOM 869 O O . LEU A 1 109 ? 2.776 -5.908 -12.773 1.00 88.31 109 LEU A O 1
ATOM 873 N N . PRO A 1 110 ? 3.323 -4.121 -11.525 1.00 84.75 110 PRO A N 1
ATOM 874 C CA . PRO A 1 110 ? 4.526 -3.804 -12.304 1.00 84.75 110 PRO A CA 1
ATOM 875 C C . PRO A 1 110 ? 5.634 -4.860 -12.198 1.00 84.75 110 PRO A C 1
ATOM 877 O O . PRO A 1 110 ? 6.511 -4.928 -13.056 1.00 84.75 110 PRO A O 1
ATOM 880 N N . ILE A 1 111 ? 5.625 -5.660 -11.129 1.00 83.06 111 ILE A N 1
ATOM 881 C CA . ILE A 1 111 ? 6.673 -6.638 -10.807 1.00 83.06 111 ILE A CA 1
ATOM 882 C C . ILE A 1 111 ? 6.320 -8.006 -11.402 1.00 83.06 111 ILE A C 1
ATOM 884 O O . ILE A 1 111 ? 7.192 -8.698 -11.934 1.00 83.06 111 ILE A O 1
ATOM 888 N N . VAL A 1 112 ? 5.034 -8.380 -11.361 1.00 83.00 112 VAL A N 1
ATOM 889 C CA . VAL A 1 112 ? 4.529 -9.669 -11.869 1.00 83.00 112 VAL A CA 1
ATOM 890 C C . VAL A 1 112 ? 4.870 -9.858 -13.342 1.00 83.00 112 VAL A C 1
ATOM 892 O O . VAL A 1 112 ? 5.192 -10.973 -13.740 1.00 83.00 112 VAL A O 1
ATOM 895 N N . TYR A 1 113 ? 4.854 -8.782 -14.131 1.00 72.81 113 TYR A N 1
ATOM 896 C CA . TYR A 1 113 ? 5.154 -8.846 -15.560 1.00 72.81 113 TYR A CA 1
ATOM 897 C C . TYR A 1 113 ? 6.579 -9.347 -15.847 1.00 72.81 113 TYR A C 1
ATOM 899 O O . TYR A 1 113 ? 6.791 -10.146 -16.753 1.00 72.81 113 TYR A O 1
ATOM 907 N N . LYS A 1 114 ? 7.560 -8.936 -15.034 1.00 74.69 114 LYS A N 1
ATOM 908 C CA . LYS A 1 114 ? 8.967 -9.320 -15.227 1.00 74.69 114 LYS A CA 1
ATOM 909 C C . LYS A 1 114 ? 9.302 -10.693 -14.665 1.00 74.69 114 LYS A C 1
ATOM 911 O O . LYS A 1 114 ? 10.184 -11.377 -15.179 1.00 74.69 114 LYS A O 1
ATOM 916 N N . SER A 1 115 ? 8.697 -11.070 -13.542 1.00 80.88 115 SER A N 1
ATOM 917 C CA . SER A 1 115 ? 9.060 -12.300 -12.833 1.00 80.88 115 SER A CA 1
ATOM 918 C C . SER A 1 115 ? 7.898 -12.812 -11.979 1.00 80.88 115 SER A C 1
ATOM 920 O O . SER A 1 115 ? 7.920 -12.652 -10.754 1.00 80.88 115 SER A O 1
ATOM 922 N N . PRO A 1 116 ? 6.890 -13.470 -12.584 1.00 80.75 116 PRO A N 1
ATOM 923 C CA . PRO A 1 116 ? 5.689 -13.899 -11.866 1.00 80.75 116 PRO A CA 1
ATOM 924 C C . PRO A 1 116 ? 6.012 -14.884 -10.734 1.00 80.75 116 PRO A C 1
ATOM 926 O O . PRO A 1 116 ? 5.435 -14.799 -9.652 1.00 80.75 116 PRO A O 1
ATOM 929 N N . PHE A 1 117 ? 6.994 -15.769 -10.937 1.00 85.50 117 PHE A N 1
ATOM 930 C CA . PHE A 1 117 ? 7.420 -16.740 -9.926 1.00 85.50 117 PHE A CA 1
ATOM 931 C C . PHE A 1 117 ? 8.063 -16.076 -8.698 1.00 85.50 117 PHE A C 1
ATOM 933 O O . PHE A 1 117 ? 7.732 -16.416 -7.562 1.00 85.50 117 PHE A O 1
ATOM 940 N N . ASN A 1 118 ? 8.914 -15.064 -8.912 1.00 86.62 118 ASN A N 1
ATOM 941 C CA . ASN A 1 118 ? 9.537 -14.306 -7.822 1.00 86.62 118 ASN A CA 1
ATOM 942 C C . ASN A 1 118 ? 8.495 -13.551 -6.997 1.00 86.62 118 ASN A C 1
ATOM 944 O O . ASN A 1 118 ? 8.626 -13.455 -5.778 1.00 86.62 118 ASN A O 1
ATOM 948 N N . VAL A 1 119 ? 7.442 -13.049 -7.645 1.00 86.88 119 VAL A N 1
ATOM 949 C CA . VAL A 1 119 ? 6.352 -12.373 -6.942 1.00 86.88 119 VAL A CA 1
ATOM 950 C C . VAL A 1 119 ? 5.570 -13.337 -6.054 1.00 86.88 119 VAL A C 1
ATOM 952 O O . VAL A 1 119 ? 5.278 -12.992 -4.913 1.00 86.88 119 VAL A O 1
ATOM 955 N N . ILE A 1 120 ? 5.281 -14.554 -6.522 1.00 87.19 120 ILE A N 1
ATOM 956 C CA . ILE A 1 120 ? 4.589 -15.569 -5.711 1.00 87.19 120 ILE A CA 1
ATOM 957 C C . ILE A 1 120 ? 5.427 -15.946 -4.484 1.00 87.19 120 ILE A C 1
ATOM 959 O O . ILE A 1 120 ? 4.906 -15.970 -3.369 1.00 87.19 120 ILE A O 1
ATOM 963 N N . ILE A 1 121 ? 6.730 -16.184 -4.666 1.00 90.88 121 ILE A N 1
ATOM 964 C CA . ILE A 1 121 ? 7.645 -16.487 -3.555 1.00 90.88 121 ILE A CA 1
ATOM 965 C C . ILE A 1 121 ? 7.705 -15.317 -2.570 1.00 90.88 121 ILE A C 1
ATOM 967 O O . ILE A 1 121 ? 7.587 -15.526 -1.364 1.00 90.88 121 ILE A O 1
ATOM 971 N N . GLY A 1 122 ? 7.851 -14.088 -3.072 1.00 89.56 122 GLY A N 1
ATOM 972 C CA . GLY A 1 122 ? 7.877 -12.883 -2.247 1.00 89.56 122 GLY A CA 1
ATOM 973 C C . GLY A 1 122 ? 6.581 -12.684 -1.459 1.00 89.56 122 GLY A C 1
ATOM 974 O O . GLY A 1 122 ? 6.633 -12.377 -0.270 1.00 89.56 122 GLY A O 1
ATOM 975 N N . ALA A 1 123 ? 5.424 -12.926 -2.081 1.00 88.25 123 ALA A N 1
ATOM 976 C CA . ALA A 1 123 ? 4.120 -12.834 -1.430 1.00 88.25 123 ALA A CA 1
ATOM 977 C C . ALA A 1 123 ? 3.956 -13.887 -0.321 1.00 88.25 123 ALA A C 1
ATOM 979 O O . ALA A 1 123 ? 3.568 -13.544 0.795 1.00 88.25 123 ALA A O 1
ATOM 980 N N . LEU A 1 124 ? 4.308 -15.151 -0.587 1.00 91.31 124 LEU A N 1
ATOM 981 C CA . LEU A 1 124 ? 4.271 -16.221 0.417 1.00 91.31 124 LEU A CA 1
ATOM 982 C C . LEU A 1 124 ? 5.246 -15.958 1.570 1.00 91.31 124 LEU A C 1
ATOM 984 O O . LEU A 1 124 ? 4.886 -16.129 2.735 1.00 91.31 124 LEU A O 1
ATOM 988 N N . GLY A 1 125 ? 6.458 -15.494 1.256 1.00 94.00 125 GLY A N 1
ATOM 989 C CA . GLY A 1 125 ? 7.447 -15.083 2.250 1.00 94.00 125 GLY A CA 1
ATOM 990 C C . GLY A 1 125 ? 6.941 -13.930 3.117 1.00 94.00 125 GLY A C 1
ATOM 991 O O . GLY A 1 125 ? 7.049 -13.989 4.339 1.00 94.00 125 GLY A O 1
ATOM 992 N N . GLY A 1 126 ? 6.311 -12.925 2.504 1.00 90.06 126 GLY A N 1
ATOM 993 C CA . GLY A 1 126 ? 5.672 -11.814 3.206 1.00 90.06 126 GLY A CA 1
ATOM 994 C C . GLY A 1 126 ? 4.588 -12.285 4.175 1.00 90.06 126 GLY A C 1
ATOM 995 O O . GLY A 1 126 ? 4.623 -11.912 5.345 1.00 90.06 126 GLY A O 1
ATOM 996 N N . ILE A 1 127 ? 3.686 -13.168 3.731 1.00 91.38 127 ILE A N 1
ATOM 997 C CA . ILE A 1 127 ? 2.630 -13.748 4.579 1.00 91.38 127 ILE A CA 1
ATOM 998 C C . ILE A 1 127 ? 3.235 -14.504 5.770 1.00 91.38 127 ILE A C 1
ATOM 1000 O O . ILE A 1 127 ? 2.802 -14.306 6.906 1.00 91.38 127 ILE A O 1
ATOM 1004 N N . LEU A 1 128 ? 4.259 -15.332 5.539 1.00 95.00 128 LEU A N 1
ATOM 1005 C CA . LEU A 1 128 ? 4.954 -16.060 6.606 1.00 95.00 128 LEU A CA 1
ATOM 1006 C C . LEU A 1 128 ? 5.586 -15.112 7.633 1.00 95.00 128 LEU A C 1
ATOM 1008 O O . LEU A 1 128 ? 5.420 -15.312 8.838 1.00 95.00 128 LEU A O 1
ATOM 1012 N N . ILE A 1 129 ? 6.262 -14.056 7.172 1.00 93.50 129 ILE A N 1
ATOM 1013 C CA . ILE A 1 129 ? 6.864 -13.036 8.040 1.00 93.50 129 ILE A CA 1
ATOM 1014 C C . ILE A 1 129 ? 5.781 -12.303 8.839 1.00 93.50 129 ILE A C 1
ATOM 1016 O O . ILE A 1 129 ? 5.936 -12.117 10.045 1.00 93.50 129 ILE A O 1
ATOM 1020 N N . SER A 1 130 ? 4.662 -11.930 8.211 1.00 89.81 130 SER A N 1
ATOM 1021 C CA . SER A 1 130 ? 3.537 -11.293 8.901 1.00 89.81 130 SER A CA 1
ATOM 1022 C C . SER A 1 130 ? 2.964 -12.184 10.004 1.00 89.81 130 SER A C 1
ATOM 1024 O O . SER A 1 130 ? 2.751 -11.703 11.115 1.00 89.81 130 SER A O 1
ATOM 1026 N N . ILE A 1 131 ? 2.773 -13.483 9.741 1.00 92.00 131 ILE A N 1
ATOM 1027 C CA . ILE A 1 131 ? 2.316 -14.449 10.753 1.00 92.00 131 ILE A CA 1
ATOM 1028 C C . ILE A 1 131 ? 3.316 -14.525 11.911 1.00 92.00 131 ILE A C 1
ATOM 1030 O O . ILE A 1 131 ? 2.913 -14.476 13.073 1.00 92.00 131 ILE A O 1
ATOM 1034 N N . LEU A 1 132 ? 4.618 -14.590 11.614 1.00 91.50 132 LEU A N 1
ATOM 1035 C CA . LEU A 1 132 ? 5.666 -14.639 12.633 1.00 91.50 132 LEU A CA 1
ATOM 1036 C C . LEU A 1 132 ? 5.653 -13.387 13.526 1.00 91.50 132 LEU A C 1
ATOM 1038 O O . LEU A 1 132 ? 5.722 -13.503 14.748 1.00 91.50 132 LEU A O 1
ATOM 1042 N N . ILE A 1 133 ? 5.513 -12.199 12.928 1.00 87.50 133 ILE A N 1
ATOM 1043 C CA . ILE A 1 133 ? 5.416 -10.925 13.655 1.00 87.50 133 ILE A CA 1
ATOM 1044 C C . ILE A 1 133 ? 4.172 -10.914 14.546 1.00 87.50 133 ILE A C 1
ATOM 1046 O O . ILE A 1 133 ? 4.275 -10.557 15.718 1.00 87.50 133 ILE A O 1
ATOM 1050 N N . ILE A 1 134 ? 3.014 -11.341 14.031 1.00 86.62 134 ILE A N 1
ATOM 1051 C CA . ILE A 1 134 ? 1.768 -11.414 14.809 1.00 86.62 134 ILE A CA 1
ATOM 1052 C C . ILE A 1 134 ? 1.944 -12.338 16.018 1.00 86.62 134 ILE A C 1
ATOM 1054 O O . ILE A 1 134 ? 1.582 -11.962 17.132 1.00 86.62 134 ILE A O 1
ATOM 1058 N N . LEU A 1 135 ? 2.541 -13.519 15.829 1.00 88.62 135 LEU A N 1
ATOM 1059 C CA . LEU A 1 135 ? 2.812 -14.459 16.918 1.00 88.62 135 LEU A CA 1
ATOM 1060 C C . LEU A 1 135 ? 3.799 -13.887 17.942 1.00 88.62 135 LEU A C 1
ATOM 1062 O O . LEU A 1 135 ? 3.608 -14.080 19.142 1.00 88.62 135 LEU A O 1
ATOM 1066 N N . LEU A 1 136 ? 4.830 -13.166 17.494 1.00 86.81 136 LEU A N 1
ATOM 1067 C CA . LEU A 1 136 ? 5.809 -12.536 18.378 1.00 86.81 136 LEU A CA 1
ATOM 1068 C C . LEU A 1 136 ? 5.179 -11.415 19.213 1.00 86.81 136 LEU A C 1
ATOM 1070 O O . LEU A 1 136 ? 5.418 -11.344 20.419 1.00 86.81 136 LEU A O 1
ATOM 1074 N N . VAL A 1 137 ? 4.342 -10.580 18.592 1.00 82.62 137 VAL A N 1
ATOM 1075 C CA . VAL A 1 137 ? 3.581 -9.527 19.279 1.00 82.62 137 VAL A CA 1
ATOM 1076 C C . VAL A 1 137 ? 2.586 -10.140 20.262 1.00 82.62 137 VAL A C 1
ATOM 1078 O O . VAL A 1 137 ? 2.457 -9.642 21.372 1.00 82.62 137 VAL A O 1
ATOM 1081 N N . TYR A 1 138 ? 1.924 -11.242 19.894 1.00 82.31 138 TYR A N 1
ATOM 1082 C CA . TYR A 1 138 ? 0.982 -11.938 20.772 1.00 82.31 138 TYR A CA 1
ATOM 1083 C C . TYR A 1 138 ? 1.670 -12.587 21.981 1.00 82.31 138 TYR A C 1
ATOM 1085 O O . TYR A 1 138 ? 1.160 -12.527 23.097 1.00 82.31 138 TYR A O 1
ATOM 1093 N N . LYS A 1 139 ? 2.830 -13.222 21.767 1.00 80.38 139 LYS A N 1
ATOM 1094 C CA . LYS A 1 139 ? 3.553 -13.970 22.805 1.00 80.38 139 LYS A CA 1
ATOM 1095 C C . LYS A 1 139 ? 4.358 -13.070 23.739 1.00 80.38 139 LYS A C 1
ATOM 1097 O O . LYS A 1 139 ? 4.600 -13.443 24.885 1.00 80.38 139 LYS A O 1
ATOM 1102 N N . THR A 1 140 ? 4.794 -11.906 23.269 1.00 72.19 140 THR A N 1
ATOM 1103 C CA . THR A 1 140 ? 5.544 -10.974 24.107 1.00 72.19 140 THR A CA 1
ATOM 1104 C C . THR A 1 140 ? 4.569 -10.051 24.835 1.00 72.19 140 THR A C 1
ATOM 1106 O O . THR A 1 140 ? 3.769 -9.382 24.194 1.00 72.19 140 THR A O 1
ATOM 1109 N N . THR A 1 141 ? 4.676 -9.913 26.163 1.00 56.53 141 THR A N 1
ATOM 1110 C CA . THR A 1 141 ? 3.957 -8.902 26.980 1.00 56.53 141 THR A CA 1
ATOM 1111 C C . THR A 1 141 ? 4.395 -7.461 26.660 1.00 56.53 141 THR A C 1
ATOM 1113 O O . THR A 1 141 ? 4.340 -6.569 27.508 1.00 56.53 141 THR A O 1
ATOM 1116 N N . ILE A 1 142 ? 4.876 -7.196 25.442 1.00 59.84 142 ILE A N 1
ATOM 1117 C CA . ILE A 1 142 ? 5.106 -5.842 24.977 1.00 59.84 142 ILE A CA 1
ATOM 1118 C C . ILE A 1 142 ? 3.721 -5.206 24.886 1.00 59.84 142 ILE A C 1
ATOM 1120 O O . ILE A 1 142 ? 2.958 -5.448 23.952 1.00 59.84 142 ILE A O 1
ATOM 1124 N N . LYS A 1 143 ? 3.401 -4.359 25.868 1.00 62.97 143 LYS A N 1
ATOM 1125 C CA . LYS A 1 143 ? 2.362 -3.336 25.745 1.00 62.97 143 LYS A CA 1
ATOM 1126 C C . LYS A 1 143 ? 2.824 -2.336 24.684 1.00 62.97 143 LYS A C 1
ATOM 1128 O O . LYS A 1 143 ? 3.232 -1.221 24.998 1.00 62.97 143 LYS A O 1
ATOM 1133 N N . LEU A 1 144 ? 2.836 -2.770 23.425 1.00 65.44 144 LEU A N 1
ATOM 1134 C CA . LEU A 1 144 ? 3.083 -1.913 22.280 1.00 65.44 144 LEU A CA 1
ATOM 1135 C C . LEU A 1 144 ? 1.948 -0.908 22.306 1.00 65.44 144 LEU A C 1
ATOM 1137 O O . LEU A 1 144 ? 0.775 -1.278 22.213 1.00 65.44 144 LEU A O 1
ATOM 1141 N N . SER A 1 145 ? 2.293 0.361 22.510 1.00 73.19 145 SER A N 1
ATOM 1142 C CA . SER A 1 145 ? 1.286 1.399 22.412 1.00 73.19 145 SER A CA 1
ATOM 1143 C C . SER A 1 145 ? 0.705 1.310 21.003 1.00 73.19 145 SER A C 1
ATOM 1145 O O . SER A 1 145 ? 1.439 1.232 20.016 1.00 73.19 145 SER A O 1
ATOM 1147 N N . ILE A 1 146 ? -0.624 1.282 20.905 1.00 70.81 146 ILE A N 1
ATOM 1148 C CA . ILE A 1 146 ? -1.335 1.258 19.621 1.00 70.81 146 ILE A CA 1
ATOM 1149 C C . ILE A 1 146 ? -0.800 2.371 18.703 1.00 70.81 146 ILE A C 1
ATOM 1151 O O . ILE A 1 146 ? -0.606 2.171 17.507 1.00 70.81 146 ILE A O 1
ATOM 1155 N N . ASN A 1 147 ? -0.427 3.506 19.299 1.00 74.06 147 ASN A N 1
ATOM 1156 C CA . ASN A 1 147 ? 0.251 4.612 18.634 1.00 74.06 147 ASN A CA 1
ATOM 1157 C C . ASN A 1 147 ? 1.568 4.211 17.953 1.00 74.06 147 ASN A C 1
ATOM 1159 O O . ASN A 1 147 ? 1.772 4.586 16.805 1.00 74.06 147 ASN A O 1
ATOM 1163 N N . LEU A 1 148 ? 2.442 3.447 18.616 1.00 76.25 148 LEU A N 1
ATOM 1164 C CA . LEU A 1 148 ? 3.729 3.042 18.046 1.00 76.25 148 LEU A CA 1
ATOM 1165 C C . LEU A 1 148 ? 3.543 2.084 16.863 1.00 76.25 148 LEU A C 1
ATOM 1167 O O . LEU A 1 148 ? 4.224 2.237 15.851 1.00 76.25 148 LEU A O 1
ATOM 1171 N N . LEU A 1 149 ? 2.563 1.176 16.933 1.00 78.00 149 LEU A N 1
ATOM 1172 C CA . LEU A 1 149 ? 2.194 0.320 15.798 1.00 78.00 149 LEU A CA 1
ATOM 1173 C C . LEU A 1 149 ? 1.707 1.144 14.599 1.00 78.00 149 LEU A C 1
ATOM 1175 O O . LEU A 1 149 ? 2.202 0.964 13.488 1.00 78.00 149 LEU A O 1
ATOM 1179 N N . PHE A 1 150 ? 0.794 2.096 14.813 1.00 77.06 150 PHE A N 1
ATOM 1180 C CA . PHE A 1 150 ? 0.324 2.977 13.738 1.00 77.06 150 PHE A CA 1
ATOM 1181 C C . PHE A 1 150 ? 1.441 3.846 13.154 1.00 77.06 150 PHE A C 1
ATOM 1183 O O . PHE A 1 150 ? 1.463 4.091 11.945 1.00 77.06 150 PHE A O 1
ATOM 1190 N N . SER A 1 151 ? 2.373 4.304 13.987 1.00 82.69 151 SER A N 1
ATOM 1191 C CA . SER A 1 151 ? 3.523 5.091 13.547 1.00 82.69 151 SER A CA 1
ATOM 1192 C C . SER A 1 151 ? 4.469 4.268 12.670 1.00 82.69 151 SER A C 1
ATOM 1194 O O . SER A 1 151 ? 4.856 4.741 11.602 1.00 82.69 151 SER A O 1
ATOM 1196 N N . LEU A 1 152 ? 4.750 3.014 13.039 1.00 85.38 152 LEU A N 1
ATOM 1197 C CA . LEU A 1 152 ? 5.539 2.092 12.215 1.00 85.38 152 LEU A CA 1
ATOM 1198 C C . LEU A 1 152 ? 4.859 1.782 10.872 1.00 85.38 152 LEU A C 1
ATOM 1200 O O . LEU A 1 152 ? 5.505 1.860 9.829 1.00 85.38 152 LEU A O 1
ATOM 1204 N N . LEU A 1 153 ? 3.552 1.501 10.875 1.00 86.50 153 LEU A N 1
ATOM 1205 C CA . LEU A 1 153 ? 2.788 1.251 9.646 1.00 86.50 153 LEU A CA 1
ATOM 1206 C C . LEU A 1 153 ? 2.760 2.482 8.727 1.00 86.50 153 LEU A C 1
ATOM 1208 O O . LEU A 1 153 ? 2.931 2.362 7.516 1.00 86.50 153 LEU A O 1
ATOM 1212 N N . THR A 1 154 ? 2.609 3.682 9.297 1.00 88.19 154 THR A N 1
ATOM 1213 C CA . THR A 1 154 ? 2.653 4.935 8.523 1.00 88.19 154 THR A CA 1
ATOM 1214 C C . THR A 1 154 ? 4.033 5.148 7.897 1.00 88.19 154 THR A C 1
ATOM 1216 O O . THR A 1 154 ? 4.121 5.537 6.735 1.00 88.19 154 THR A O 1
ATOM 1219 N N . LEU A 1 155 ? 5.112 4.872 8.637 1.00 90.06 155 LEU A N 1
ATOM 1220 C CA . LEU A 1 155 ? 6.475 4.972 8.114 1.00 90.06 155 LEU A CA 1
ATOM 1221 C C . LEU A 1 155 ? 6.700 3.997 6.947 1.00 90.06 155 LEU A C 1
ATOM 1223 O O . LEU A 1 155 ? 7.267 4.382 5.926 1.00 90.06 155 LEU A O 1
ATOM 1227 N N . PHE A 1 156 ? 6.199 2.767 7.068 1.00 89.50 156 PHE A N 1
ATOM 1228 C CA . PHE A 1 156 ? 6.257 1.764 6.006 1.00 89.50 156 PHE A CA 1
ATOM 1229 C C . PHE A 1 156 ? 5.539 2.230 4.727 1.00 89.50 156 PHE A C 1
ATOM 1231 O O . PHE A 1 156 ? 6.120 2.171 3.643 1.00 89.50 156 PHE A O 1
ATOM 1238 N N . LEU A 1 157 ? 4.329 2.791 4.853 1.00 91.06 157 LEU A N 1
ATOM 1239 C CA . LEU A 1 157 ? 3.578 3.376 3.731 1.00 91.06 157 LEU A CA 1
ATOM 1240 C C . LEU A 1 157 ? 4.348 4.517 3.043 1.00 91.06 157 LEU A C 1
ATOM 1242 O O . LEU A 1 157 ? 4.346 4.607 1.816 1.00 91.06 157 LEU A O 1
ATOM 1246 N N . ILE A 1 158 ? 5.033 5.375 3.812 1.00 92.50 158 ILE A N 1
ATOM 1247 C CA . ILE A 1 158 ? 5.845 6.473 3.260 1.00 92.50 158 ILE A CA 1
ATOM 1248 C C . ILE A 1 158 ? 7.010 5.923 2.430 1.00 92.50 158 ILE A C 1
ATOM 1250 O O . ILE A 1 158 ? 7.242 6.404 1.321 1.00 92.50 158 ILE A O 1
ATOM 1254 N N . ILE A 1 159 ? 7.721 4.913 2.942 1.00 92.06 159 ILE A N 1
ATOM 1255 C CA . ILE A 1 159 ? 8.858 4.292 2.246 1.00 92.06 159 ILE A CA 1
ATOM 1256 C C . ILE A 1 159 ? 8.396 3.654 0.934 1.00 92.06 159 ILE A C 1
ATOM 1258 O O . ILE A 1 159 ? 8.983 3.911 -0.116 1.00 92.06 159 ILE A O 1
ATOM 1262 N N . ILE A 1 160 ? 7.318 2.867 0.973 1.00 92.00 160 ILE A N 1
ATOM 1263 C CA . ILE A 1 160 ? 6.765 2.221 -0.221 1.00 92.00 160 ILE A CA 1
ATOM 1264 C C . ILE A 1 160 ? 6.316 3.261 -1.249 1.00 92.00 160 ILE A C 1
ATOM 1266 O O . ILE A 1 160 ? 6.671 3.154 -2.424 1.00 92.00 160 ILE A O 1
ATOM 1270 N N . GLY A 1 161 ? 5.576 4.284 -0.814 1.00 93.06 161 GLY A N 1
ATOM 1271 C CA . GLY A 1 161 ? 5.124 5.359 -1.693 1.00 93.06 161 GLY A CA 1
ATOM 1272 C C . GLY A 1 161 ? 6.286 6.097 -2.356 1.00 93.06 161 GLY A C 1
ATOM 1273 O O . GLY A 1 161 ? 6.225 6.364 -3.552 1.00 93.06 161 GLY A O 1
ATOM 1274 N N . ALA A 1 162 ? 7.378 6.341 -1.622 1.00 93.31 162 ALA A N 1
ATOM 1275 C CA . ALA A 1 162 ? 8.579 6.974 -2.161 1.00 93.31 162 ALA A CA 1
ATOM 1276 C C . ALA A 1 162 ? 9.247 6.116 -3.244 1.00 93.31 162 ALA A C 1
ATOM 1278 O O . ALA A 1 162 ? 9.579 6.625 -4.314 1.00 93.31 162 ALA A O 1
ATOM 1279 N N . ILE A 1 163 ? 9.411 4.812 -2.990 1.00 92.06 163 ILE A N 1
ATOM 1280 C CA . ILE A 1 163 ? 9.997 3.875 -3.959 1.00 92.06 163 ILE A CA 1
ATOM 1281 C C . ILE A 1 163 ? 9.141 3.826 -5.230 1.00 92.06 163 ILE A C 1
ATOM 1283 O O . ILE A 1 163 ? 9.674 3.976 -6.328 1.00 92.06 163 ILE A O 1
ATOM 1287 N N . MET A 1 164 ? 7.820 3.680 -5.087 1.00 92.69 164 MET A N 1
ATOM 1288 C CA . MET A 1 164 ? 6.891 3.628 -6.221 1.00 92.69 164 MET A CA 1
ATOM 1289 C C . MET A 1 164 ? 6.872 4.928 -7.017 1.00 92.69 164 MET A C 1
ATOM 1291 O O . MET A 1 164 ? 6.910 4.890 -8.242 1.00 92.69 164 MET A O 1
ATOM 1295 N N . PHE A 1 165 ? 6.865 6.080 -6.349 1.00 94.38 165 PHE A N 1
ATOM 1296 C CA . PHE A 1 165 ? 6.884 7.367 -7.034 1.00 94.38 165 PHE A CA 1
ATOM 1297 C C . PHE A 1 165 ? 8.187 7.565 -7.820 1.00 94.38 165 PHE A C 1
ATOM 1299 O O . PHE A 1 165 ? 8.154 7.926 -8.995 1.00 94.38 165 PHE A O 1
ATOM 1306 N N . GLY A 1 166 ? 9.336 7.257 -7.207 1.00 92.44 166 GLY A N 1
ATOM 1307 C CA . GLY A 1 166 ? 10.638 7.335 -7.870 1.00 92.44 166 GLY A CA 1
ATOM 1308 C C . GLY A 1 166 ? 10.748 6.407 -9.083 1.00 92.44 166 GLY A C 1
ATOM 1309 O O . GLY A 1 166 ? 11.171 6.835 -10.156 1.00 92.44 166 GLY A O 1
ATOM 1310 N N . GLU A 1 167 ? 10.330 5.146 -8.946 1.00 90.81 167 GLU A N 1
ATOM 1311 C CA . GLU A 1 167 ? 10.332 4.190 -10.060 1.00 90.81 167 GLU A CA 1
ATOM 1312 C C . GLU A 1 167 ? 9.315 4.546 -11.149 1.00 90.81 167 GLU A C 1
ATOM 1314 O O . GLU A 1 167 ? 9.615 4.393 -12.334 1.00 90.81 167 GLU A O 1
ATOM 1319 N N . GLY A 1 168 ? 8.151 5.073 -10.764 1.00 91.69 168 GLY A N 1
ATOM 1320 C CA . GLY A 1 168 ? 7.124 5.542 -11.687 1.00 91.69 168 GLY A CA 1
ATOM 1321 C C . GLY A 1 168 ? 7.608 6.701 -12.558 1.00 91.69 168 GLY A C 1
ATOM 1322 O O . GLY A 1 168 ? 7.458 6.654 -13.778 1.00 91.69 168 GLY A O 1
ATOM 1323 N N . ILE A 1 169 ? 8.259 7.703 -11.951 1.00 92.31 169 ILE A N 1
ATOM 1324 C CA . ILE A 1 169 ? 8.840 8.847 -12.672 1.00 92.31 169 ILE A CA 1
ATOM 1325 C C . ILE A 1 169 ? 9.942 8.381 -13.626 1.00 92.31 169 ILE A C 1
ATOM 1327 O O . ILE A 1 169 ? 9.951 8.777 -14.790 1.00 92.31 169 ILE A O 1
ATOM 1331 N N . MET A 1 170 ? 10.857 7.531 -13.151 1.00 90.69 170 MET A N 1
ATOM 1332 C CA . MET A 1 170 ? 11.953 7.004 -13.968 1.00 90.69 170 MET A CA 1
ATOM 1333 C C . MET A 1 170 ? 11.418 6.270 -15.205 1.00 90.69 170 MET A C 1
ATOM 1335 O O . MET A 1 170 ? 11.847 6.557 -16.319 1.00 90.69 170 MET A O 1
ATOM 1339 N N . LYS A 1 171 ? 10.432 5.380 -15.033 1.00 89.31 171 LYS A N 1
ATOM 1340 C CA . LYS A 1 171 ? 9.808 4.647 -16.148 1.00 89.31 171 LYS A CA 1
ATOM 1341 C C . LYS A 1 171 ? 9.102 5.554 -17.158 1.00 89.31 171 LYS A C 1
ATOM 1343 O O . LYS A 1 171 ? 9.046 5.194 -18.327 1.00 89.31 171 LYS A O 1
ATOM 1348 N N . LEU A 1 172 ? 8.553 6.688 -16.718 1.00 90.06 172 LEU A N 1
ATOM 1349 C CA . LEU A 1 172 ? 7.756 7.577 -17.568 1.00 90.06 172 LEU A CA 1
ATOM 1350 C C . LEU A 1 172 ? 8.599 8.632 -18.300 1.00 90.06 172 LEU A C 1
ATOM 1352 O O . LEU A 1 172 ? 8.260 9.001 -19.420 1.00 90.06 172 LEU A O 1
ATOM 1356 N N . LEU A 1 173 ? 9.681 9.119 -17.684 1.00 86.75 173 LEU A N 1
ATOM 1357 C CA . LEU A 1 173 ? 10.501 10.203 -18.237 1.00 86.75 173 LEU A CA 1
ATOM 1358 C C . LEU A 1 173 ? 11.813 9.725 -18.869 1.00 86.75 173 LEU A C 1
ATOM 1360 O O . LEU A 1 173 ? 12.199 10.231 -19.920 1.00 86.75 173 LEU A O 1
ATOM 1364 N N . SER A 1 174 ? 12.554 8.822 -18.220 1.00 80.31 174 SER A N 1
ATOM 1365 C CA . SER A 1 174 ? 13.886 8.387 -18.670 1.00 80.31 174 SER A CA 1
ATOM 1366 C C . SER A 1 174 ? 14.285 7.072 -17.980 1.00 80.31 174 SER A C 1
ATOM 1368 O O . SER A 1 174 ? 14.800 7.108 -16.860 1.00 80.31 174 SER A O 1
ATOM 1370 N N . PRO A 1 175 ? 14.082 5.910 -18.631 1.00 71.25 175 PRO A N 1
ATOM 1371 C CA . PRO A 1 175 ? 14.224 4.592 -18.003 1.00 71.25 175 PRO A CA 1
ATOM 1372 C C . PRO A 1 175 ? 15.625 4.249 -17.472 1.00 71.25 175 PRO A C 1
ATOM 1374 O O . PRO A 1 175 ? 15.751 3.314 -16.684 1.00 71.25 175 PRO A O 1
ATOM 1377 N N . GLU A 1 176 ? 16.666 4.979 -17.885 1.00 70.00 176 GLU A N 1
ATOM 1378 C CA . GLU A 1 176 ? 18.068 4.654 -17.578 1.00 70.00 176 GLU A CA 1
ATOM 1379 C C . GLU A 1 176 ? 18.713 5.536 -16.496 1.00 70.00 176 GLU A C 1
ATOM 1381 O O . GLU A 1 176 ? 19.835 5.275 -16.061 1.00 70.00 176 GLU A O 1
ATOM 1386 N N . THR A 1 177 ? 18.031 6.579 -16.015 1.00 76.94 177 THR A N 1
ATOM 1387 C CA . THR A 1 177 ? 18.628 7.520 -15.059 1.00 76.94 177 THR A CA 1
ATOM 1388 C C . THR A 1 177 ? 18.332 7.127 -13.611 1.00 76.94 177 THR A C 1
ATOM 1390 O O . THR A 1 177 ? 17.327 7.513 -13.012 1.00 76.94 177 THR A O 1
ATOM 1393 N N . SER A 1 178 ? 19.279 6.416 -12.989 1.00 77.81 178 SER A N 1
ATOM 1394 C CA . SER A 1 178 ? 19.249 6.084 -11.550 1.00 77.81 178 SER A CA 1
ATOM 1395 C C . SER A 1 178 ? 19.099 7.317 -10.645 1.00 77.81 178 SER A C 1
ATOM 1397 O O . SER A 1 178 ? 18.550 7.219 -9.548 1.00 77.81 178 SER A O 1
ATOM 1399 N N . SER A 1 179 ? 19.549 8.487 -11.109 1.00 81.88 179 SER A N 1
ATOM 1400 C CA . SER A 1 179 ? 19.385 9.776 -10.429 1.00 81.88 179 SER A CA 1
ATOM 1401 C C . SER A 1 179 ? 17.932 10.258 -10.383 1.00 81.88 179 SER A C 1
ATOM 1403 O O . SER A 1 179 ? 17.526 10.863 -9.393 1.00 81.88 179 SER A O 1
ATOM 1405 N N . LEU A 1 180 ? 17.120 9.971 -11.407 1.00 81.75 180 LEU A N 1
ATOM 1406 C CA . LEU A 1 180 ? 15.704 10.351 -11.433 1.00 81.75 180 LEU A CA 1
ATOM 1407 C C . LEU A 1 180 ? 14.901 9.543 -10.416 1.00 81.75 180 LEU A C 1
ATOM 1409 O O . LEU A 1 180 ? 14.030 10.086 -9.738 1.00 81.75 180 LEU A O 1
ATOM 1413 N N . LYS A 1 181 ? 15.234 8.255 -10.271 1.00 85.62 181 LYS A N 1
ATOM 1414 C CA . LYS A 1 181 ? 14.622 7.375 -9.272 1.00 85.62 181 LYS A CA 1
ATOM 1415 C C . LYS A 1 181 ? 14.836 7.908 -7.859 1.00 85.62 181 LYS A C 1
ATOM 1417 O O . LYS A 1 181 ? 13.884 8.005 -7.087 1.00 85.62 181 LYS A O 1
ATOM 1422 N N . THR A 1 182 ? 16.076 8.254 -7.515 1.00 84.44 182 THR A N 1
ATOM 1423 C CA . THR A 1 182 ? 16.409 8.756 -6.175 1.00 84.44 182 THR A CA 1
ATOM 1424 C C . THR A 1 182 ? 15.832 10.146 -5.939 1.00 84.44 182 THR A C 1
ATOM 1426 O O . THR A 1 182 ? 15.241 10.374 -4.886 1.00 84.44 182 THR A O 1
ATOM 1429 N N . ALA A 1 183 ? 15.911 11.043 -6.926 1.00 86.44 183 ALA A N 1
ATOM 1430 C CA . ALA A 1 183 ? 15.320 12.376 -6.841 1.00 86.44 183 ALA A CA 1
ATOM 1431 C C . ALA A 1 183 ? 13.795 12.321 -6.654 1.00 86.44 183 ALA A C 1
ATOM 1433 O O . ALA A 1 183 ? 13.261 12.988 -5.768 1.00 86.44 183 ALA A O 1
ATOM 1434 N N . GLY A 1 184 ? 13.095 11.482 -7.426 1.00 84.94 184 GLY A N 1
ATOM 1435 C CA . GLY A 1 184 ? 11.655 11.270 -7.280 1.00 84.94 184 GLY A CA 1
ATOM 1436 C C . GLY A 1 184 ? 11.301 10.712 -5.902 1.00 84.94 184 GLY A C 1
ATOM 1437 O O . GLY A 1 184 ? 10.460 11.275 -5.200 1.00 84.94 184 GLY A O 1
ATOM 1438 N N . ALA A 1 185 ? 12.001 9.666 -5.456 1.00 87.75 185 ALA A N 1
ATOM 1439 C CA . ALA A 1 185 ? 11.778 9.091 -4.131 1.00 87.75 185 ALA A CA 1
ATOM 1440 C C . ALA A 1 185 ? 11.994 10.115 -3.001 1.00 87.75 185 ALA A C 1
ATOM 1442 O O . ALA A 1 185 ? 11.211 10.157 -2.052 1.00 87.75 185 ALA A O 1
ATOM 1443 N N . MET A 1 186 ? 13.004 10.982 -3.114 1.00 88.81 186 MET A N 1
ATOM 1444 C CA . MET A 1 186 ? 13.250 12.068 -2.160 1.00 88.81 186 MET A CA 1
ATOM 1445 C C . MET A 1 186 ? 12.146 13.131 -2.183 1.00 88.81 186 MET A C 1
ATOM 1447 O O . MET A 1 186 ? 11.698 13.554 -1.116 1.00 88.81 186 MET A O 1
ATOM 1451 N N . ALA A 1 187 ? 11.670 13.527 -3.367 1.00 89.56 187 ALA A N 1
ATOM 1452 C CA . ALA A 1 187 ? 10.606 14.519 -3.521 1.00 89.56 187 ALA A CA 1
ATOM 1453 C C . ALA A 1 187 ? 9.299 14.090 -2.832 1.00 89.56 187 ALA A C 1
ATOM 1455 O O . ALA A 1 187 ? 8.604 14.924 -2.255 1.00 89.56 187 ALA A O 1
ATOM 1456 N N . TYR A 1 188 ? 8.995 12.790 -2.840 1.00 90.25 188 TYR A N 1
ATOM 1457 C CA . TYR A 1 188 ? 7.862 12.225 -2.107 1.00 90.25 188 TYR A CA 1
ATOM 1458 C C . TYR A 1 188 ? 8.188 12.010 -0.620 1.00 90.25 188 TYR A C 1
ATOM 1460 O O . TYR A 1 188 ? 7.448 12.440 0.267 1.00 90.25 188 TYR A O 1
ATOM 1468 N N . GLY A 1 189 ? 9.312 11.355 -0.323 1.00 86.06 189 GLY A N 1
ATOM 1469 C CA . GLY A 1 189 ? 9.648 10.893 1.022 1.00 86.06 189 GLY A CA 1
ATOM 1470 C C . GLY A 1 189 ? 9.973 12.014 2.011 1.00 86.06 189 GLY A C 1
ATOM 1471 O O . GLY A 1 189 ? 9.513 11.964 3.152 1.00 86.06 189 GLY A O 1
ATOM 1472 N N . ILE A 1 190 ? 10.734 13.038 1.609 1.00 86.88 190 ILE A N 1
ATOM 1473 C CA . ILE A 1 190 ? 11.224 14.085 2.526 1.00 86.88 190 ILE A CA 1
ATOM 1474 C C . ILE A 1 190 ? 10.073 14.911 3.131 1.00 86.88 190 ILE A C 1
ATOM 1476 O O . ILE A 1 190 ? 10.009 15.018 4.358 1.00 86.88 190 ILE A O 1
ATOM 1480 N N . PRO A 1 191 ? 9.114 15.450 2.349 1.00 88.31 191 PRO A N 1
ATOM 1481 C CA . PRO A 1 191 ? 8.002 16.206 2.925 1.00 88.31 191 PRO A CA 1
ATOM 1482 C C . PRO A 1 191 ? 7.132 15.356 3.859 1.00 88.31 191 PRO A C 1
ATOM 1484 O O . PRO A 1 191 ? 6.706 15.824 4.916 1.00 88.31 191 PRO A O 1
ATOM 1487 N N . LEU A 1 192 ? 6.888 14.094 3.493 1.00 86.19 192 LEU A N 1
ATOM 1488 C CA . LEU A 1 192 ? 6.037 13.183 4.256 1.00 86.19 192 LEU A CA 1
ATOM 1489 C C . LEU A 1 192 ? 6.678 12.732 5.562 1.00 86.19 192 LEU A C 1
ATOM 1491 O O . LEU A 1 192 ? 6.014 12.733 6.598 1.00 86.19 192 LEU A O 1
ATOM 1495 N N . THR A 1 193 ? 7.961 12.378 5.528 1.00 85.31 193 THR A N 1
ATOM 1496 C CA . THR A 1 193 ? 8.725 12.038 6.735 1.00 85.31 193 THR A CA 1
ATOM 1497 C C . THR A 1 193 ? 8.834 13.231 7.673 1.00 85.31 193 THR A C 1
ATOM 1499 O O . THR A 1 193 ? 8.632 13.066 8.874 1.00 85.31 193 THR A O 1
ATOM 1502 N N . PHE A 1 194 ? 9.053 14.441 7.149 1.00 85.44 194 PHE A N 1
ATOM 1503 C CA . PHE A 1 194 ? 9.047 15.661 7.953 1.00 85.44 194 PHE A CA 1
ATOM 1504 C C . PHE A 1 194 ? 7.688 15.904 8.626 1.00 85.44 194 PHE A C 1
ATOM 1506 O O . PHE A 1 194 ? 7.622 16.173 9.829 1.00 85.44 194 PHE A O 1
ATOM 1513 N N . LEU A 1 195 ? 6.588 15.767 7.878 1.00 83.38 195 LEU A N 1
ATOM 1514 C CA . LEU A 1 195 ? 5.233 15.915 8.414 1.00 83.38 195 LEU A CA 1
ATOM 1515 C C . LEU A 1 195 ? 4.949 14.848 9.488 1.00 83.38 195 LEU A C 1
ATOM 1517 O O . LEU A 1 195 ? 4.440 15.162 10.567 1.00 83.38 195 LEU A O 1
ATOM 1521 N N . PHE A 1 196 ? 5.342 13.603 9.225 1.00 83.56 196 PHE A N 1
ATOM 1522 C CA . PHE A 1 196 ? 5.234 12.493 10.164 1.00 83.56 196 PHE A CA 1
ATOM 1523 C C . PHE A 1 196 ? 6.013 12.759 11.463 1.00 83.56 196 PHE A C 1
ATOM 1525 O O . PHE A 1 196 ? 5.424 12.680 12.541 1.00 83.56 196 PHE A O 1
ATOM 1532 N N . LEU A 1 197 ? 7.283 13.172 11.383 1.00 82.69 197 LEU A N 1
ATOM 1533 C CA . LEU A 1 197 ? 8.090 13.511 12.561 1.00 82.69 197 LEU A CA 1
ATOM 1534 C C . LEU A 1 197 ? 7.467 14.655 13.361 1.00 82.69 197 LEU A C 1
ATOM 1536 O O . LEU A 1 197 ? 7.326 14.542 14.575 1.00 82.69 197 LEU A O 1
ATOM 1540 N N . LYS A 1 198 ? 7.030 15.731 12.691 1.00 79.88 198 LYS A N 1
ATOM 1541 C CA . LYS A 1 198 ? 6.368 16.874 13.341 1.00 79.88 198 LYS A CA 1
ATOM 1542 C C . LYS A 1 198 ? 5.103 16.457 14.099 1.00 79.88 198 LYS A C 1
ATOM 1544 O O . LYS A 1 198 ? 4.761 17.063 15.114 1.00 79.88 198 LYS A O 1
ATOM 1549 N N . ARG A 1 199 ? 4.384 15.446 13.606 1.00 74.94 199 ARG A N 1
ATOM 1550 C CA . ARG A 1 199 ? 3.208 14.884 14.281 1.00 74.94 199 ARG A CA 1
ATOM 1551 C C . ARG A 1 199 ? 3.600 14.100 15.530 1.00 74.94 199 ARG A C 1
ATOM 1553 O O . ARG A 1 199 ? 2.978 14.306 16.569 1.00 74.94 199 ARG A O 1
ATOM 1560 N N . GLU A 1 200 ? 4.590 13.216 15.429 1.00 74.12 200 GLU A N 1
ATOM 1561 C CA . GLU A 1 200 ? 5.020 12.380 16.554 1.00 74.12 200 GLU A CA 1
ATOM 1562 C C . GLU A 1 200 ? 5.657 13.222 17.666 1.00 74.12 200 GLU A C 1
ATOM 1564 O O . GLU A 1 200 ? 5.278 13.079 18.824 1.00 74.12 200 GLU A O 1
ATOM 1569 N N . THR A 1 201 ? 6.531 14.183 17.343 1.00 68.44 201 THR A N 1
ATOM 1570 C CA . THR A 1 201 ? 7.175 15.039 18.359 1.00 68.44 201 THR A CA 1
ATOM 1571 C C . THR A 1 201 ? 6.175 15.915 19.111 1.00 68.44 201 THR A C 1
ATOM 1573 O O . THR A 1 201 ? 6.297 16.093 20.322 1.00 68.44 201 THR A O 1
ATOM 1576 N N . LYS A 1 202 ? 5.120 16.398 18.441 1.00 65.06 202 LYS A N 1
ATOM 1577 C CA . LYS A 1 202 ? 4.061 17.191 19.086 1.00 65.06 202 LYS A CA 1
ATOM 1578 C C . LYS A 1 202 ? 3.256 16.397 20.126 1.00 65.06 202 LYS A C 1
ATOM 1580 O O . LYS A 1 202 ? 2.701 17.015 21.029 1.00 65.06 202 LYS A O 1
ATOM 1585 N N . LYS A 1 203 ? 3.204 15.061 20.032 1.00 63.97 203 LYS A N 1
ATOM 1586 C CA . LYS A 1 203 ? 2.568 14.207 21.053 1.00 63.97 203 LYS A CA 1
ATOM 1587 C C . LYS A 1 203 ? 3.396 14.098 22.337 1.00 63.97 203 LYS A C 1
ATOM 1589 O O . LYS A 1 203 ? 2.809 13.942 23.396 1.00 63.97 203 LYS A O 1
ATOM 1594 N N . TYR A 1 204 ? 4.723 14.204 22.253 1.00 59.12 204 TYR A N 1
ATOM 1595 C CA . TYR A 1 204 ? 5.617 14.093 23.414 1.00 59.12 204 TYR A CA 1
ATOM 1596 C C . TYR A 1 204 ? 5.929 15.438 24.083 1.00 59.12 204 TYR A C 1
ATOM 1598 O O . TYR A 1 204 ? 6.250 15.459 25.260 1.00 59.12 204 TYR A O 1
ATOM 1606 N N . ILE A 1 205 ? 5.813 16.555 23.356 1.00 58.41 205 ILE A N 1
ATOM 1607 C CA . ILE A 1 205 ? 6.066 17.909 23.892 1.00 58.41 205 ILE A CA 1
ATOM 1608 C C . ILE A 1 205 ? 4.848 18.474 24.654 1.00 58.41 205 ILE A C 1
ATOM 1610 O O . ILE A 1 205 ? 4.974 19.455 25.378 1.00 58.41 205 ILE A O 1
ATOM 1614 N N . LYS A 1 206 ? 3.654 17.886 24.491 1.00 50.38 206 LYS A N 1
ATOM 1615 C CA . LYS A 1 206 ? 2.411 18.352 25.134 1.00 50.38 206 LYS A CA 1
ATOM 1616 C C . LYS A 1 206 ? 2.017 17.552 26.392 1.00 50.38 206 LYS A C 1
ATOM 1618 O O . LYS A 1 206 ? 0.893 17.721 26.857 1.00 50.38 206 LYS A O 1
ATOM 1623 N N . ASN A 1 207 ? 2.915 16.710 26.908 1.00 44.31 207 ASN A N 1
ATOM 1624 C CA . ASN A 1 207 ? 2.773 16.011 28.190 1.00 44.31 207 ASN A CA 1
ATOM 1625 C C . ASN A 1 207 ? 3.723 16.602 29.228 1.00 44.31 207 ASN A C 1
ATOM 1627 O O . ASN A 1 207 ? 4.888 16.858 28.853 1.00 44.31 207 ASN A O 1
#

Foldseek 3Di:
DVVVVVVLVVLLVLLQVLLLVVLVVVLVVVLVVLLPDDDLRLLLVLLVLLLVLLVVLVVVLVVVLVVVVCVVPPPPPDPPVPPPDSVCSRNVSNVVNNVVSNSVSSLCRNVCSPPVPVSVVVVVVVVVVVVVVVVVVVPDPPPCPPVNVVLVVSLVSQQSSLQSQLCSQCSNPPVPDPVSSNVRSCVRNVVSVVVSVVSVVVVVVVD

Secondary structure (DSSP, 8-state):
--HHHHHHHHHHHHHHHHHHHHHHHHHHHHHHHHTT--THHHHHHHHHHHHHHHHHHHHHHHHHHHHHHHHHHSTTT--------HHHHHHHHHHHHHHHHHHHHHHHHHHHTT-HHHHHHHHHHHHHHHHHHHHHHHHS-----HHHHHHHHHHHHHHHHHHHHHHHHHHHH-TT-HHHHHHHHHHHHHHHHHHHHHHHHHHHHT-

Radius of gyration: 20.33 Å; chains: 1; bounding box: 47×35×54 Å